Protein AF-A0A5P2FWS6-F1 (afdb_monomer)

Radius of gyration: 24.53 Å; Cα contacts (8 Å, |Δi|>4): 556; chains: 1; bounding box: 81×60×68 Å

Solvent-accessible surface area (backbone atoms only — not comparable to full-atom values): 19774 Å² total; per-residue (Å²): 137,87,86,91,74,87,89,89,82,84,75,82,81,76,77,76,69,80,77,80,53,61,88,72,54,84,49,73,67,50,47,51,49,48,55,32,63,72,41,66,85,48,84,91,54,67,44,88,42,53,42,68,50,84,84,57,69,54,62,79,77,45,96,66,55,68,71,57,49,53,51,47,63,75,68,57,80,70,43,45,55,53,73,45,44,43,79,70,81,84,52,60,17,41,36,39,21,25,29,38,55,45,96,88,47,98,59,48,40,29,39,34,40,37,36,41,66,44,96,88,72,49,61,52,75,42,72,75,54,47,87,96,37,26,74,26,52,52,42,40,39,84,41,66,45,72,98,79,54,41,45,24,37,40,36,39,36,45,41,80,60,87,88,52,68,95,76,61,93,55,75,48,48,76,47,46,31,33,52,53,96,94,31,52,27,51,71,58,94,74,50,49,88,74,57,53,32,32,38,36,44,31,44,37,47,64,85,56,34,35,42,36,42,34,41,36,66,39,44,99,83,39,39,30,39,37,38,41,36,43,32,58,68,90,48,72,51,77,52,74,54,71,48,52,49,66,61,42,50,53,52,52,53,46,48,23,42,53,34,58,86,72,53,68,53,62,43,73,38,90,65,83,55,86,62,53,50,34,38,39,42,35,42,33,30,68,89,70,50,73,44,57,33,39,34,46,47,75,52,94,40,51,33,56,38,41,51,51,52,51,52,50,51,54,50,48,56,52,50,54,53,50,52,54,50,51,52,52,52,54,51,48,53,71,69,64,62,70,70,86,71,80,130

Organism: NCBI:txid2545455

Structure (mmCIF, N/CA/C/O backbone):
data_AF-A0A5P2FWS6-F1
#
_entry.id   AF-A0A5P2FWS6-F1
#
loop_
_atom_site.group_PDB
_atom_site.id
_atom_site.type_symbol
_atom_site.label_atom_id
_atom_site.label_alt_id
_atom_site.label_comp_id
_atom_site.label_asym_id
_atom_site.label_entity_id
_atom_site.label_seq_id
_atom_site.pdbx_PDB_ins_code
_atom_site.Cartn_x
_atom_site.Cartn_y
_atom_site.Cartn_z
_atom_site.occupancy
_atom_site.B_iso_or_equiv
_atom_site.auth_seq_id
_atom_site.auth_comp_id
_atom_site.auth_asym_id
_atom_site.auth_atom_id
_atom_site.pdbx_PDB_model_num
ATOM 1 N N . MET A 1 1 ? -42.654 -37.968 -37.136 1.00 41.44 1 MET A N 1
ATOM 2 C CA . MET A 1 1 ? -41.477 -37.614 -37.959 1.00 41.44 1 MET A CA 1
ATOM 3 C C . MET A 1 1 ? -41.332 -36.097 -37.942 1.00 41.44 1 MET A C 1
ATOM 5 O O . MET A 1 1 ? -42.292 -35.431 -38.285 1.00 41.44 1 MET A O 1
ATOM 9 N N . ARG A 1 2 ? -40.140 -35.600 -37.587 1.00 38.53 2 ARG A N 1
ATOM 10 C CA . ARG A 1 2 ? -39.620 -34.241 -37.843 1.00 38.53 2 ARG A CA 1
ATOM 11 C C . ARG A 1 2 ? -40.131 -33.052 -36.996 1.00 38.53 2 ARG A C 1
ATOM 13 O O . ARG A 1 2 ? -41.170 -32.477 -37.268 1.00 38.53 2 ARG A O 1
ATOM 20 N N . LYS A 1 3 ? -39.191 -32.602 -36.150 1.00 43.03 3 LYS A N 1
ATOM 21 C CA . LYS A 1 3 ? -38.716 -31.213 -35.984 1.00 43.03 3 LYS A CA 1
ATOM 22 C C . LYS A 1 3 ? -39.604 -30.238 -35.196 1.00 43.03 3 LYS A C 1
ATOM 24 O O . LYS A 1 3 ? -40.402 -29.522 -35.778 1.00 43.03 3 LYS A O 1
ATOM 29 N N . LEU A 1 4 ? -39.284 -30.083 -33.910 1.00 39.97 4 LEU A N 1
ATOM 30 C CA . LEU A 1 4 ? -39.126 -28.755 -33.305 1.00 39.97 4 LEU A CA 1
ATOM 31 C C . LEU A 1 4 ? -38.074 -28.842 -32.186 1.00 39.97 4 LEU A C 1
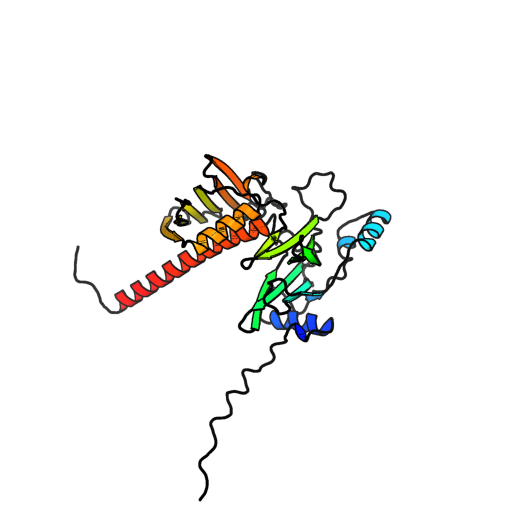ATOM 33 O O . LEU A 1 4 ? -38.362 -28.980 -31.004 1.00 39.97 4 LEU A O 1
ATOM 37 N N . LEU A 1 5 ? -36.823 -28.889 -32.626 1.00 50.28 5 LEU A N 1
ATOM 38 C CA . LEU A 1 5 ? -35.603 -28.749 -31.837 1.00 50.28 5 LEU A CA 1
ATOM 39 C C . LEU A 1 5 ? -34.897 -27.530 -32.447 1.00 50.28 5 LEU A C 1
ATOM 41 O O . LEU A 1 5 ? -35.050 -27.330 -33.655 1.00 50.28 5 LEU A O 1
ATOM 45 N N . VAL A 1 6 ? -34.122 -26.781 -31.651 1.00 48.69 6 VAL A N 1
ATOM 46 C CA . VAL A 1 6 ? -33.519 -25.460 -31.966 1.00 48.69 6 VAL A CA 1
ATOM 47 C C . VAL A 1 6 ? -34.546 -24.343 -31.695 1.00 48.69 6 VAL A C 1
ATOM 49 O O . VAL A 1 6 ? -35.579 -24.295 -32.343 1.00 48.69 6 VAL A O 1
ATOM 52 N N . ILE A 1 7 ? -34.427 -23.484 -30.674 1.00 46.66 7 ILE A N 1
ATOM 53 C CA . ILE A 1 7 ? -33.380 -22.477 -30.430 1.00 46.66 7 ILE A CA 1
ATOM 54 C C . ILE A 1 7 ? -33.249 -22.244 -28.903 1.00 46.66 7 ILE A C 1
ATOM 56 O O . ILE A 1 7 ? -34.026 -21.495 -28.324 1.00 46.66 7 ILE A O 1
ATOM 60 N N . ILE A 1 8 ? -32.266 -22.861 -28.240 1.00 44.59 8 ILE A N 1
ATOM 61 C CA . ILE A 1 8 ? -31.704 -22.392 -26.952 1.00 44.59 8 ILE A CA 1
ATOM 62 C C . ILE A 1 8 ? -30.200 -22.673 -27.014 1.00 44.59 8 ILE A C 1
ATOM 64 O O . ILE A 1 8 ? -29.687 -23.545 -26.328 1.00 44.59 8 ILE A O 1
ATOM 68 N N . PHE A 1 9 ? -29.491 -22.041 -27.949 1.00 47.81 9 PHE A N 1
ATOM 69 C CA . PHE A 1 9 ? -28.031 -22.169 -28.043 1.00 47.81 9 PHE A CA 1
ATOM 70 C C . PHE A 1 9 ? -27.435 -20.961 -28.773 1.00 47.81 9 PHE A C 1
ATOM 72 O O . PHE A 1 9 ? -26.833 -21.081 -29.836 1.00 47.81 9 PHE A O 1
ATOM 79 N N . SER A 1 10 ? -27.675 -19.752 -28.255 1.00 42.72 10 SER A N 1
ATOM 80 C CA . SER A 1 10 ? -27.076 -18.529 -28.829 1.00 42.72 10 SER A CA 1
ATOM 81 C C . SER A 1 10 ? -26.772 -17.416 -27.818 1.00 42.72 10 SER A C 1
ATOM 83 O O . SER A 1 10 ? -26.541 -16.291 -28.233 1.00 42.72 10 SER A O 1
ATOM 85 N N . PHE A 1 11 ? -26.734 -17.709 -26.510 1.00 43.31 11 PHE A N 1
ATOM 86 C CA . PHE A 1 11 ? -26.328 -16.726 -25.485 1.00 43.31 11 PHE A CA 1
ATOM 87 C C . PHE A 1 11 ? -25.291 -17.238 -24.470 1.00 43.31 11 PHE A C 1
ATOM 89 O O . PHE A 1 11 ? -24.940 -16.521 -23.541 1.00 43.31 11 PHE A O 1
ATOM 96 N N . ALA A 1 12 ? -24.750 -18.449 -24.649 1.00 41.78 12 ALA A N 1
ATOM 97 C CA . ALA A 1 12 ? -23.641 -18.947 -23.821 1.00 41.78 12 ALA A CA 1
ATOM 98 C C . ALA A 1 12 ? -22.250 -18.654 -24.423 1.00 41.78 12 ALA A C 1
ATOM 100 O O . ALA A 1 12 ? -21.235 -18.851 -23.764 1.00 41.78 12 ALA A O 1
ATOM 101 N N . SER A 1 13 ? -22.184 -18.174 -25.668 1.00 42.03 13 SER A N 1
ATOM 102 C CA . SER A 1 13 ? -20.935 -17.953 -26.414 1.00 42.03 13 SER A CA 1
ATOM 103 C C . SER A 1 13 ? -20.443 -16.499 -26.416 1.00 42.03 13 SER A C 1
ATOM 105 O O . SER A 1 13 ? -19.423 -16.208 -27.029 1.00 42.03 13 SER A O 1
ATOM 107 N N . SER A 1 14 ? -21.107 -15.592 -25.695 1.00 41.66 14 SER A N 1
ATOM 108 C CA . SER A 1 14 ? -20.758 -14.163 -25.631 1.00 41.66 14 SER A CA 1
ATOM 109 C C . SER A 1 14 ? -20.285 -13.686 -24.249 1.00 41.66 14 SER A C 1
ATOM 111 O O . SER A 1 14 ? -20.276 -12.490 -23.994 1.00 41.66 14 SER A O 1
ATOM 113 N N . ILE A 1 15 ? -19.844 -14.591 -23.362 1.00 45.59 15 ILE A N 1
ATOM 114 C CA . ILE A 1 15 ? -19.123 -14.229 -22.114 1.00 45.59 15 ILE A CA 1
ATOM 115 C C . ILE A 1 15 ? -17.744 -14.922 -22.040 1.00 45.59 15 ILE A C 1
ATOM 117 O O . ILE A 1 15 ? -17.029 -14.837 -21.051 1.00 45.59 15 ILE A O 1
ATOM 121 N N . VAL A 1 16 ? -17.291 -15.545 -23.135 1.00 41.25 16 VAL A N 1
ATOM 122 C CA . VAL A 1 16 ? -15.865 -15.886 -23.334 1.00 41.25 16 VAL A CA 1
ATOM 123 C C . VAL A 1 16 ? -15.172 -14.750 -24.102 1.00 41.25 16 VAL A C 1
ATOM 125 O O . VAL A 1 16 ? -14.290 -14.971 -24.927 1.00 41.25 16 VAL A O 1
ATOM 128 N N . PHE A 1 17 ? -15.603 -13.505 -23.880 1.00 44.03 17 PHE A N 1
ATOM 129 C CA . PHE A 1 17 ? -14.912 -12.344 -24.425 1.00 44.03 17 PHE A CA 1
ATOM 130 C C . PHE A 1 17 ? -13.612 -12.140 -23.649 1.00 44.03 17 PHE A C 1
ATOM 132 O O . PHE A 1 17 ? -13.599 -11.625 -22.539 1.00 44.03 17 PHE A O 1
ATOM 139 N N . ALA A 1 18 ? -12.521 -12.582 -24.275 1.00 45.47 18 ALA A N 1
ATOM 140 C CA . ALA A 1 18 ? -11.256 -11.856 -24.322 1.00 45.47 18 ALA A CA 1
ATOM 141 C C . ALA A 1 18 ? -10.646 -11.417 -22.980 1.00 45.47 18 ALA A C 1
ATOM 143 O O . ALA A 1 18 ? -10.040 -10.352 -22.896 1.00 45.47 18 ALA A O 1
ATOM 144 N N . GLN A 1 19 ? -10.731 -12.245 -21.942 1.00 49.66 19 GLN A N 1
ATOM 145 C CA . GLN A 1 19 ? -9.886 -12.035 -20.777 1.00 49.66 19 GLN A CA 1
ATOM 146 C C . GLN A 1 19 ? -8.461 -12.447 -21.149 1.00 49.66 19 GLN A C 1
ATOM 148 O O . GLN A 1 19 ? -8.144 -13.636 -21.256 1.00 49.66 19 GLN A O 1
ATOM 153 N N . LYS A 1 20 ? -7.633 -11.444 -21.453 1.00 59.47 20 LYS A N 1
ATOM 154 C CA . LYS A 1 20 ? -6.192 -11.598 -21.637 1.00 59.47 20 LYS A CA 1
ATOM 155 C C . LYS A 1 20 ? -5.614 -12.053 -20.304 1.00 59.47 20 LYS A C 1
ATOM 157 O O . LYS A 1 20 ? -5.471 -11.275 -19.373 1.00 59.47 20 LYS A O 1
ATOM 162 N N . GLN A 1 21 ? -5.403 -13.352 -20.215 1.00 81.56 21 GLN A N 1
ATOM 163 C CA . GLN A 1 21 ? -4.687 -13.991 -19.130 1.00 81.56 21 GLN A CA 1
ATOM 164 C C . GLN A 1 21 ? -3.245 -13.487 -19.145 1.00 81.56 21 GLN A C 1
ATOM 166 O O . GLN A 1 21 ? -2.624 -13.492 -20.208 1.00 81.56 21 GLN A O 1
ATOM 171 N N . VAL A 1 22 ? -2.745 -13.035 -17.994 1.00 90.81 22 VAL A N 1
ATOM 172 C CA . VAL A 1 22 ? -1.347 -12.611 -17.804 1.00 90.81 22 VAL A CA 1
ATOM 173 C C . VAL A 1 22 ? -0.374 -13.683 -18.307 1.00 90.81 22 VAL A C 1
ATOM 175 O O . VAL A 1 22 ? 0.651 -13.362 -18.892 1.00 90.81 22 VAL A O 1
ATOM 178 N N . GLU A 1 23 ? -0.757 -14.955 -18.209 1.00 88.56 23 GLU A N 1
ATOM 179 C CA . GLU A 1 23 ? -0.008 -16.116 -18.695 1.00 88.56 23 GLU A CA 1
ATOM 180 C C . GLU A 1 23 ? 0.195 -16.155 -20.221 1.00 88.56 23 GLU A C 1
ATOM 182 O O . GLU A 1 23 ? 0.958 -16.981 -20.712 1.00 88.56 23 GLU A O 1
ATOM 187 N N . LYS A 1 24 ? -0.515 -15.315 -20.984 1.00 91.94 24 LYS A N 1
ATOM 188 C CA . LYS A 1 24 ? -0.409 -15.218 -22.451 1.00 91.94 24 LYS A CA 1
ATOM 189 C C . LYS A 1 24 ? 0.371 -13.990 -22.916 1.00 91.94 24 LYS A C 1
ATOM 191 O O . LYS A 1 24 ? 0.440 -13.760 -24.119 1.00 91.94 24 LYS A O 1
ATOM 196 N N . LEU A 1 25 ? 0.848 -13.159 -21.993 1.00 95.19 25 LEU A N 1
ATOM 197 C CA . LEU A 1 25 ? 1.606 -11.960 -22.324 1.00 95.19 25 LEU A CA 1
ATOM 198 C C . LEU A 1 25 ? 3.061 -12.368 -22.566 1.00 95.19 25 LEU A C 1
ATOM 200 O O . LEU A 1 25 ? 3.733 -12.823 -21.643 1.00 95.19 25 LEU A O 1
ATOM 204 N N . GLU A 1 26 ? 3.531 -12.233 -23.804 1.00 95.50 26 GLU A N 1
ATOM 205 C CA . GLU A 1 26 ? 4.884 -12.662 -24.186 1.00 95.50 26 GLU A CA 1
ATOM 206 C C . GLU A 1 26 ? 5.781 -11.485 -24.580 1.00 95.50 26 GLU A C 1
ATOM 208 O O . GLU A 1 26 ? 7.003 -11.573 -24.441 1.00 95.50 26 GLU A O 1
ATOM 213 N N . THR A 1 27 ? 5.199 -10.377 -25.052 1.00 97.31 27 THR A N 1
ATOM 214 C CA . THR A 1 27 ? 5.955 -9.222 -25.555 1.00 97.31 27 THR A CA 1
ATOM 215 C C . THR A 1 27 ? 5.619 -7.914 -24.840 1.00 97.31 27 THR A C 1
ATOM 217 O O . THR A 1 27 ? 4.571 -7.765 -24.206 1.00 97.31 27 THR A O 1
ATOM 220 N N . ASP A 1 28 ? 6.508 -6.927 -24.991 1.00 98.06 28 ASP A N 1
ATOM 221 C CA . ASP A 1 28 ? 6.291 -5.553 -24.526 1.00 98.06 28 ASP A CA 1
ATOM 222 C C . ASP A 1 28 ? 4.972 -4.978 -25.092 1.00 98.06 28 ASP A C 1
ATOM 224 O O . ASP A 1 28 ? 4.212 -4.325 -24.374 1.00 98.06 28 ASP A O 1
ATOM 228 N N . GLU A 1 29 ? 4.649 -5.254 -26.359 1.00 97.62 29 GLU A N 1
ATOM 229 C CA . GLU A 1 29 ? 3.410 -4.808 -27.005 1.00 97.62 29 GLU A CA 1
ATOM 230 C C . GLU A 1 29 ? 2.159 -5.450 -26.395 1.00 97.62 29 GLU A C 1
ATOM 232 O O . GLU A 1 29 ? 1.146 -4.763 -26.227 1.00 97.62 29 GLU A O 1
ATOM 237 N N . ASP A 1 30 ? 2.214 -6.739 -26.044 1.00 96.94 30 ASP A N 1
ATOM 238 C CA . ASP A 1 30 ? 1.097 -7.438 -25.402 1.00 96.94 30 ASP A CA 1
ATOM 239 C C . ASP A 1 30 ? 0.773 -6.820 -24.043 1.00 96.94 30 ASP A C 1
ATOM 241 O O . ASP A 1 30 ? -0.396 -6.544 -23.746 1.00 96.94 30 ASP A O 1
ATOM 245 N N . VAL A 1 31 ? 1.809 -6.563 -23.241 1.00 97.75 31 VAL A N 1
ATOM 246 C CA . VAL A 1 31 ? 1.685 -5.987 -21.898 1.00 97.75 31 VAL A CA 1
ATOM 247 C C . VAL A 1 31 ? 1.234 -4.528 -21.964 1.00 97.75 31 VAL A C 1
ATOM 249 O O . VAL A 1 31 ? 0.292 -4.159 -21.263 1.00 97.75 31 VAL A O 1
ATOM 252 N N . LEU A 1 32 ? 1.807 -3.704 -22.851 1.00 97.50 32 LEU A N 1
ATOM 253 C CA . LEU A 1 32 ? 1.328 -2.330 -23.060 1.00 97.50 32 LEU A CA 1
ATOM 254 C C . LEU A 1 32 ? -0.142 -2.319 -23.464 1.00 97.50 32 LEU A C 1
ATOM 256 O O . LEU A 1 32 ? -0.937 -1.559 -22.911 1.00 97.50 32 LEU A O 1
ATOM 260 N N . LYS A 1 33 ? -0.525 -3.180 -24.412 1.00 96.25 33 LYS A N 1
ATOM 261 C CA . LYS A 1 33 ? -1.917 -3.288 -24.838 1.00 96.25 33 LYS A CA 1
ATOM 262 C C . LYS A 1 33 ? -2.810 -3.749 -23.688 1.00 96.25 33 LYS A C 1
ATOM 264 O O . LYS A 1 33 ? -3.923 -3.257 -23.569 1.00 96.25 33 LYS A O 1
ATOM 269 N N . PHE A 1 34 ? -2.358 -4.690 -22.858 1.00 96.12 34 PHE A N 1
ATOM 270 C CA . PHE A 1 34 ? -3.090 -5.131 -21.670 1.00 96.12 34 PHE A CA 1
ATOM 271 C C . PHE A 1 34 ? -3.360 -3.970 -20.704 1.00 96.12 34 PHE A C 1
ATOM 273 O O . PHE A 1 34 ? -4.519 -3.744 -20.369 1.00 96.12 34 PHE A O 1
ATOM 280 N N . VAL A 1 35 ? -2.332 -3.204 -20.320 1.00 96.50 35 VAL A N 1
ATOM 281 C CA . VAL A 1 35 ? -2.470 -2.069 -19.387 1.00 96.50 35 VAL A CA 1
ATOM 282 C C . VAL A 1 35 ? -3.406 -1.000 -19.958 1.00 96.50 35 VAL A C 1
ATOM 284 O O . VAL A 1 35 ? -4.353 -0.590 -19.291 1.00 96.50 35 VAL A O 1
ATOM 287 N N . LYS A 1 36 ? -3.205 -0.604 -21.221 1.00 96.00 36 LYS A N 1
ATOM 288 C CA . LYS A 1 36 ? -4.038 0.411 -21.890 1.00 96.00 36 LYS A CA 1
ATOM 289 C C . LYS A 1 36 ? -5.495 -0.026 -22.029 1.00 96.00 36 LYS A C 1
ATOM 291 O O . LYS A 1 36 ? -6.394 0.777 -21.806 1.00 96.00 36 LYS A O 1
ATOM 296 N N . ASP A 1 37 ? -5.735 -1.292 -22.371 1.00 94.44 37 ASP A N 1
ATOM 297 C CA . ASP A 1 37 ? -7.091 -1.840 -22.466 1.00 94.44 37 ASP A CA 1
ATOM 298 C C . ASP A 1 37 ? -7.762 -1.934 -21.083 1.00 94.44 37 ASP A C 1
ATOM 300 O O . ASP A 1 37 ? -8.974 -1.739 -20.993 1.00 94.44 37 ASP A O 1
ATOM 304 N N . TYR A 1 38 ? -7.000 -2.240 -20.022 1.00 94.69 38 TYR A N 1
ATOM 305 C CA . TYR A 1 38 ? -7.515 -2.354 -18.652 1.00 94.69 38 TYR A CA 1
ATOM 306 C C . TYR A 1 38 ? -8.059 -1.015 -18.142 1.00 94.69 38 TYR A C 1
ATOM 308 O O . TYR A 1 38 ? -9.143 -0.972 -17.565 1.00 94.69 38 TYR A O 1
ATOM 316 N N . PHE A 1 39 ? -7.336 0.073 -18.409 1.00 94.94 39 PHE A N 1
ATOM 317 C CA . PHE A 1 39 ? -7.685 1.422 -17.963 1.00 94.94 39 PHE A CA 1
ATOM 318 C C . PHE A 1 39 ? -8.347 2.293 -19.038 1.00 94.94 39 PHE A C 1
ATOM 320 O O . PHE A 1 39 ? -8.437 3.506 -18.891 1.00 94.94 39 PHE A O 1
ATOM 327 N N . LYS A 1 40 ? -8.844 1.708 -20.130 1.00 94.44 40 LYS A N 1
ATOM 328 C CA . LYS A 1 40 ? -9.448 2.470 -21.240 1.00 94.44 40 LYS A CA 1
ATOM 329 C C . LYS A 1 40 ? -10.643 3.351 -20.831 1.00 94.44 40 LYS A C 1
ATOM 331 O O . LYS A 1 40 ? -10.968 4.289 -21.550 1.00 94.44 40 LYS A O 1
ATOM 336 N N . ASP A 1 41 ? -11.314 2.988 -19.735 1.00 93.25 41 ASP A N 1
ATOM 337 C CA . ASP A 1 41 ? -12.501 3.669 -19.206 1.00 93.25 41 ASP A CA 1
ATOM 338 C C . ASP A 1 41 ? -12.151 4.606 -18.026 1.00 93.25 41 ASP A C 1
ATOM 340 O O . ASP A 1 41 ? -13.038 5.269 -17.484 1.00 93.25 41 ASP A O 1
ATOM 344 N N . ASP A 1 42 ? -10.874 4.666 -17.622 1.00 92.31 42 ASP A N 1
ATOM 345 C CA . ASP A 1 42 ? -10.377 5.634 -16.645 1.00 92.31 42 ASP A CA 1
ATOM 346 C C . ASP A 1 42 ? -10.198 7.001 -17.325 1.00 92.31 42 ASP A C 1
ATOM 348 O O . ASP A 1 42 ? -9.443 7.143 -18.286 1.00 92.31 42 ASP A O 1
ATOM 352 N N . ASN A 1 43 ? -10.924 8.003 -16.82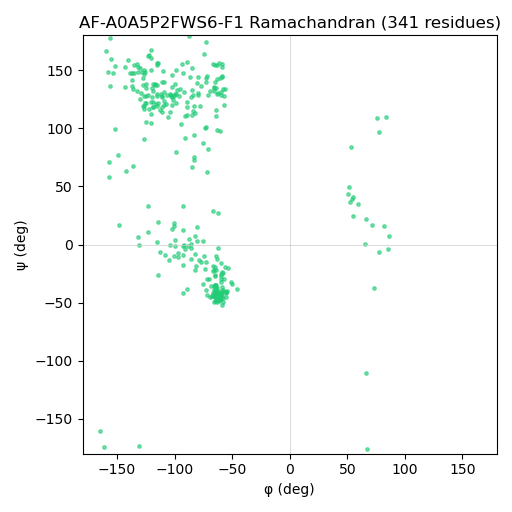7 1.00 88.81 43 ASN A N 1
ATOM 353 C CA . ASN A 1 43 ? -10.895 9.370 -17.348 1.00 88.81 43 ASN A CA 1
ATOM 354 C C . ASN A 1 43 ? -9.957 10.291 -16.555 1.00 88.81 43 ASN A C 1
ATOM 356 O O . ASN A 1 43 ? -9.779 11.442 -16.953 1.00 88.81 43 ASN A O 1
ATOM 360 N N . GLU A 1 44 ? -9.400 9.826 -15.433 1.00 86.56 44 GLU A N 1
ATOM 361 C CA . GLU A 1 44 ? -8.489 10.618 -14.602 1.00 86.56 44 GLU A CA 1
ATOM 362 C C . GLU A 1 44 ? -7.106 10.725 -15.246 1.00 86.56 44 GLU A C 1
ATOM 364 O O . GLU A 1 44 ? -6.468 11.774 -15.170 1.00 86.56 44 GLU A O 1
ATOM 369 N N . HIS A 1 45 ? -6.674 9.672 -15.946 1.00 87.81 45 HIS A N 1
ATOM 370 C CA . HIS A 1 45 ? -5.364 9.614 -16.583 1.00 87.81 45 HIS A CA 1
ATOM 371 C C . HIS A 1 45 ? -5.462 9.266 -18.064 1.00 87.81 45 HIS A C 1
ATOM 373 O O . HIS A 1 45 ? -6.292 8.476 -18.511 1.00 87.81 45 HIS A O 1
ATOM 379 N N . ASN A 1 46 ? -4.543 9.819 -18.851 1.00 91.56 46 ASN A N 1
ATOM 380 C CA . ASN A 1 46 ? -4.480 9.564 -20.280 1.00 91.56 46 ASN A CA 1
ATOM 381 C C . ASN A 1 46 ? -3.688 8.281 -20.584 1.00 91.56 46 ASN A C 1
ATOM 383 O O . ASN A 1 46 ? -2.620 8.322 -21.189 1.00 91.56 46 ASN A O 1
ATOM 387 N N . TRP A 1 47 ? -4.217 7.122 -20.183 1.00 94.00 47 TRP A N 1
ATOM 388 C CA . TRP A 1 47 ? -3.535 5.821 -20.286 1.00 94.00 47 TRP A CA 1
ATOM 389 C C . TRP A 1 47 ? -3.081 5.438 -21.698 1.00 94.00 47 TRP A C 1
ATOM 391 O O . TRP A 1 47 ? -2.176 4.621 -21.861 1.00 94.00 47 TRP A O 1
ATOM 401 N N . LYS A 1 48 ? -3.640 6.051 -22.748 1.00 94.75 48 LYS A N 1
ATOM 402 C CA . LYS A 1 48 ? -3.146 5.867 -24.122 1.00 94.75 48 LYS A CA 1
ATOM 403 C C . LYS A 1 48 ? -1.675 6.295 -24.280 1.00 94.75 48 LYS A C 1
ATOM 405 O O . LYS A 1 48 ? -0.984 5.724 -25.126 1.00 94.75 48 LYS A O 1
ATOM 410 N N . ASP A 1 49 ? -1.208 7.200 -23.421 1.00 95.31 49 ASP A N 1
ATOM 411 C CA . ASP A 1 49 ? 0.153 7.738 -23.353 1.00 95.31 49 ASP A CA 1
ATOM 412 C C . ASP A 1 49 ? 0.981 7.066 -22.241 1.00 95.31 49 ASP A C 1
ATOM 414 O O . ASP A 1 49 ? 2.009 7.578 -21.813 1.00 95.31 49 ASP A O 1
ATOM 418 N N . PHE A 1 50 ? 0.543 5.893 -21.766 1.00 96.88 50 PHE A N 1
ATOM 419 C CA . PHE A 1 50 ? 1.365 5.042 -20.913 1.00 96.88 50 PHE A CA 1
ATOM 420 C C . PHE A 1 50 ? 2.538 4.450 -21.708 1.00 96.88 50 PHE A C 1
ATOM 422 O O . PHE A 1 50 ? 2.344 3.867 -22.792 1.00 96.88 50 PHE A O 1
ATOM 429 N N . HIS A 1 51 ? 3.733 4.545 -21.134 1.00 96.88 51 HIS A N 1
ATOM 430 C CA . HIS A 1 51 ? 4.977 3.983 -21.644 1.00 96.88 51 HIS A CA 1
ATOM 431 C C . HIS A 1 51 ? 5.682 3.188 -20.544 1.00 96.88 51 HIS A C 1
ATOM 433 O O . HIS A 1 51 ? 5.511 3.452 -19.359 1.00 96.88 51 HIS A O 1
ATOM 439 N N . PHE A 1 52 ? 6.471 2.181 -20.922 1.00 97.81 52 PHE A N 1
ATOM 440 C CA . PHE A 1 52 ? 7.334 1.526 -19.944 1.00 97.81 52 PHE A CA 1
ATOM 441 C C . PHE A 1 52 ? 8.496 2.428 -19.570 1.00 97.81 52 PHE A C 1
ATOM 443 O O . PHE A 1 52 ? 9.116 3.033 -20.449 1.00 97.81 52 PHE A O 1
ATOM 450 N N . ALA A 1 53 ? 8.878 2.365 -18.298 1.00 95.81 53 ALA A N 1
ATOM 451 C CA . ALA A 1 53 ? 10.141 2.920 -17.866 1.00 95.81 53 ALA A CA 1
ATOM 452 C C . ALA A 1 53 ? 11.297 2.142 -18.523 1.00 95.81 53 ALA A C 1
ATOM 454 O O . ALA A 1 53 ? 11.174 0.976 -18.905 1.00 95.81 53 ALA A O 1
ATOM 455 N N . ASN A 1 54 ? 12.444 2.783 -18.668 1.00 93.69 54 ASN A N 1
ATOM 456 C CA . ASN A 1 54 ? 13.648 2.265 -19.298 1.00 93.69 54 ASN A CA 1
ATOM 457 C C . ASN A 1 54 ? 14.801 2.073 -18.298 1.00 93.69 54 ASN A C 1
ATOM 459 O O . ASN A 1 54 ? 15.830 1.504 -18.667 1.00 93.69 54 ASN A O 1
ATOM 463 N N . GLY A 1 55 ? 14.636 2.503 -17.043 1.00 93.31 55 GLY A N 1
ATOM 464 C CA . GLY A 1 55 ? 15.632 2.329 -15.986 1.00 93.31 55 GLY A CA 1
ATOM 465 C C . GLY A 1 55 ? 16.739 3.383 -16.015 1.00 93.31 55 GLY A C 1
ATOM 466 O O . GLY A 1 55 ? 17.805 3.188 -15.426 1.00 93.31 55 GLY A O 1
ATOM 467 N N . THR A 1 56 ? 16.544 4.488 -16.731 1.00 94.06 56 THR A N 1
ATOM 468 C CA . THR A 1 56 ? 17.535 5.568 -16.860 1.00 94.06 56 THR A CA 1
ATOM 469 C C . THR A 1 56 ? 16.957 6.954 -16.613 1.00 94.06 56 THR A C 1
ATOM 471 O O . THR A 1 56 ? 17.710 7.927 -16.610 1.00 94.06 56 THR A O 1
ATOM 474 N N . GLU A 1 57 ? 15.661 7.056 -16.328 1.00 93.94 57 GLU A N 1
ATOM 475 C CA . GLU A 1 57 ? 14.938 8.312 -16.116 1.00 93.94 57 GLU A CA 1
ATOM 476 C C . GLU A 1 57 ? 15.505 9.131 -14.957 1.00 93.94 57 GLU A C 1
ATOM 478 O O . GLU A 1 57 ? 15.521 10.360 -14.996 1.00 93.94 57 GLU A O 1
ATOM 483 N N . TRP A 1 58 ? 16.084 8.453 -13.966 1.00 92.94 58 TRP A N 1
ATOM 484 C CA . TRP A 1 58 ? 16.745 9.085 -12.826 1.00 92.94 58 TRP A CA 1
ATOM 485 C C . TRP A 1 58 ? 17.906 10.004 -13.231 1.00 92.94 58 TRP A C 1
ATOM 487 O O . TRP A 1 58 ? 18.235 10.929 -12.487 1.00 92.94 58 TRP A O 1
ATOM 497 N N . LYS A 1 59 ? 18.510 9.802 -14.413 1.00 92.62 59 LYS A N 1
ATOM 498 C CA . LYS A 1 59 ? 19.585 10.661 -14.941 1.00 92.62 59 LYS A CA 1
ATOM 499 C C . LYS A 1 59 ? 19.106 12.080 -15.240 1.00 92.62 59 LYS A C 1
ATOM 501 O O . LYS A 1 59 ? 19.911 13.004 -15.199 1.00 92.62 59 LYS A O 1
ATOM 506 N N . ASN A 1 60 ? 17.817 12.252 -15.529 1.00 88.50 60 ASN A N 1
ATOM 507 C CA . ASN A 1 60 ? 17.226 13.565 -15.788 1.00 88.50 60 ASN A CA 1
ATOM 508 C C . ASN A 1 60 ? 16.867 14.299 -14.490 1.00 88.50 60 ASN A C 1
ATOM 510 O O . ASN A 1 60 ? 16.773 15.522 -14.486 1.00 88.50 60 ASN A O 1
ATOM 514 N N . VAL A 1 61 ? 16.696 13.557 -13.393 1.00 87.75 61 VAL A N 1
ATOM 515 C CA . VAL A 1 61 ? 16.331 14.101 -12.079 1.00 87.75 61 VAL A CA 1
ATOM 516 C C . VAL A 1 61 ? 17.576 14.469 -11.268 1.00 87.75 61 VAL A C 1
ATOM 518 O O . VAL A 1 61 ? 17.604 15.491 -10.584 1.00 87.75 61 VAL A O 1
ATOM 521 N N . TYR A 1 62 ? 18.635 13.660 -11.360 1.00 88.31 62 TYR A N 1
ATOM 522 C CA . TYR A 1 62 ? 19.823 13.796 -10.520 1.00 88.31 62 TYR A CA 1
ATOM 523 C C . TYR A 1 62 ? 21.094 14.057 -11.327 1.00 88.31 62 TYR A C 1
ATOM 525 O O . TYR A 1 62 ? 21.492 13.268 -12.180 1.00 88.31 62 TYR A O 1
ATOM 533 N N . ASN A 1 63 ? 21.815 15.119 -10.961 1.00 90.25 63 ASN A N 1
ATOM 534 C CA . ASN A 1 63 ? 23.139 15.422 -11.504 1.00 90.25 63 ASN A CA 1
ATOM 535 C C . ASN A 1 63 ? 24.237 14.633 -10.764 1.00 90.25 63 ASN A C 1
ATOM 537 O O . ASN A 1 63 ? 24.972 15.177 -9.937 1.00 90.25 63 ASN A O 1
ATOM 541 N N . LEU A 1 64 ? 24.303 13.323 -11.010 1.00 89.94 64 LEU A N 1
ATOM 542 C CA . LEU A 1 64 ? 25.292 12.435 -10.394 1.00 89.94 64 LEU A CA 1
ATOM 543 C C . LEU A 1 64 ? 26.610 12.430 -11.173 1.00 89.94 64 LEU A C 1
ATOM 545 O O . LEU A 1 64 ? 26.646 12.583 -12.393 1.00 89.94 64 LEU A O 1
ATOM 549 N N . SER A 1 65 ? 27.721 12.177 -10.475 1.00 91.62 65 SER A N 1
ATOM 550 C CA . SER A 1 65 ? 28.998 11.944 -11.156 1.00 91.62 65 SER A CA 1
ATOM 551 C C . SER A 1 65 ? 28.924 10.686 -12.029 1.00 91.62 65 SER A C 1
ATOM 553 O O . SER A 1 65 ? 28.161 9.756 -11.745 1.00 91.62 65 SER A O 1
ATOM 555 N N . LYS A 1 66 ? 29.752 10.622 -13.078 1.00 94.31 66 LYS A N 1
ATOM 556 C CA . LYS A 1 66 ? 29.818 9.450 -13.962 1.00 94.31 66 LYS A CA 1
ATOM 557 C C . LYS A 1 66 ? 30.106 8.161 -13.185 1.00 94.31 66 LYS A C 1
ATOM 559 O O . LYS A 1 66 ? 29.412 7.176 -13.381 1.00 94.31 66 LYS A O 1
ATOM 564 N N . THR A 1 67 ? 31.063 8.186 -12.256 1.00 93.44 67 THR A N 1
ATOM 565 C CA . THR A 1 67 ? 31.422 7.016 -11.437 1.00 93.44 67 THR A CA 1
ATOM 566 C C . THR A 1 67 ? 30.238 6.491 -10.624 1.00 93.44 67 THR A C 1
ATOM 568 O O . THR A 1 67 ? 30.011 5.284 -10.578 1.00 93.44 67 THR A O 1
ATOM 571 N N . VAL A 1 68 ? 29.463 7.387 -10.002 1.00 89.94 68 VAL A N 1
ATOM 572 C CA . VAL A 1 68 ? 28.258 7.004 -9.247 1.00 89.94 68 VAL A CA 1
ATOM 573 C C . VAL A 1 68 ? 27.187 6.471 -10.198 1.00 89.94 68 VAL A C 1
ATOM 575 O O . VAL A 1 68 ? 26.603 5.427 -9.932 1.00 89.94 68 VAL A O 1
ATOM 578 N N . SER A 1 69 ? 26.979 7.139 -11.333 1.00 92.19 69 SER A N 1
ATOM 579 C CA . SER A 1 69 ? 26.007 6.729 -12.352 1.00 92.19 69 SER A CA 1
ATOM 580 C C . SER A 1 69 ? 26.297 5.335 -12.915 1.00 92.19 69 SER A C 1
ATOM 582 O O . SER A 1 69 ? 25.387 4.514 -13.012 1.00 92.19 69 SER A O 1
ATOM 584 N N . ASP A 1 70 ? 27.560 5.050 -13.243 1.00 92.25 70 ASP A N 1
ATOM 585 C CA . ASP A 1 70 ? 28.008 3.754 -13.758 1.00 92.25 70 ASP A CA 1
ATOM 586 C C . ASP A 1 70 ? 27.831 2.656 -12.694 1.00 92.25 70 ASP A C 1
ATOM 588 O O . ASP A 1 70 ? 27.350 1.566 -13.004 1.00 92.25 70 ASP A O 1
ATOM 592 N N . SER A 1 71 ? 28.146 2.956 -11.425 1.00 90.62 71 SER A N 1
ATOM 593 C CA . SER A 1 71 ? 27.918 2.037 -10.300 1.00 90.62 71 SER A CA 1
ATOM 594 C C . SER A 1 71 ? 26.435 1.705 -10.126 1.00 90.62 71 SER A C 1
ATOM 596 O O . SER A 1 71 ? 26.067 0.537 -10.000 1.00 90.62 71 SER A O 1
ATOM 598 N N . ILE A 1 72 ? 25.561 2.713 -10.171 1.00 89.75 72 ILE A N 1
ATOM 599 C CA . ILE A 1 72 ? 24.114 2.506 -10.071 1.00 89.75 72 ILE A CA 1
ATOM 600 C C . ILE A 1 72 ? 23.623 1.670 -11.249 1.00 89.75 72 ILE A C 1
ATOM 602 O O . ILE A 1 72 ? 22.953 0.671 -11.031 1.00 89.75 72 ILE A O 1
ATOM 606 N N . GLN A 1 73 ? 23.994 2.017 -12.483 1.00 90.56 73 GLN A N 1
ATOM 607 C CA . GLN A 1 73 ? 23.575 1.277 -13.675 1.00 90.56 73 GLN A CA 1
ATOM 608 C C . GLN A 1 73 ? 24.015 -0.196 -13.634 1.00 90.56 73 GLN A C 1
ATOM 610 O O . GLN A 1 73 ? 23.271 -1.062 -14.084 1.00 90.56 73 GLN A O 1
ATOM 615 N N . ALA A 1 74 ? 25.204 -0.482 -13.094 1.00 89.94 74 ALA A N 1
ATOM 616 C CA . ALA A 1 74 ? 25.729 -1.841 -12.978 1.00 89.94 74 ALA A CA 1
ATOM 617 C C . ALA A 1 74 ? 25.014 -2.687 -11.909 1.00 89.94 74 ALA A C 1
ATOM 619 O O . ALA A 1 74 ? 24.945 -3.905 -12.048 1.00 89.94 74 ALA A O 1
ATOM 620 N N . ASN A 1 75 ? 24.492 -2.056 -10.851 1.00 87.19 75 ASN A N 1
ATOM 621 C CA . ASN A 1 75 ? 23.862 -2.745 -9.717 1.00 87.19 75 ASN A CA 1
ATOM 622 C C . ASN A 1 75 ? 22.328 -2.643 -9.713 1.00 87.19 75 ASN A C 1
ATOM 624 O O . ASN A 1 75 ? 21.649 -3.352 -8.965 1.00 87.19 75 ASN A O 1
ATOM 628 N N . MET A 1 76 ? 21.759 -1.751 -10.523 1.00 85.94 76 MET A N 1
ATOM 629 C CA . MET A 1 76 ? 20.323 -1.590 -10.653 1.00 85.94 76 MET A CA 1
ATOM 630 C C . MET A 1 76 ? 19.793 -2.622 -11.637 1.00 85.94 76 MET A C 1
ATOM 632 O O . MET A 1 76 ? 19.763 -2.420 -12.848 1.00 85.94 76 MET A O 1
ATOM 636 N N . HIS A 1 77 ? 19.339 -3.740 -11.088 1.00 86.31 77 HIS A N 1
ATOM 637 C CA . HIS A 1 77 ? 18.433 -4.616 -11.809 1.00 86.31 77 HIS A CA 1
ATOM 638 C C . HIS A 1 77 ? 17.113 -3.868 -12.006 1.00 86.31 77 HIS A C 1
ATOM 640 O O . HIS A 1 77 ? 16.600 -3.256 -11.066 1.00 86.31 77 HIS A O 1
ATOM 646 N N . PHE A 1 78 ? 16.596 -3.874 -13.227 1.00 90.12 78 PHE A N 1
ATOM 647 C CA . PHE A 1 78 ? 15.327 -3.257 -13.581 1.00 90.12 78 PHE A CA 1
ATOM 648 C C . PHE A 1 78 ? 14.628 -4.133 -14.613 1.00 90.12 78 PHE A C 1
ATOM 650 O O . PHE A 1 78 ? 15.252 -4.584 -15.575 1.00 90.12 78 PHE A O 1
ATOM 657 N N . SER A 1 79 ? 13.331 -4.329 -14.409 1.00 94.50 79 SER A N 1
ATOM 658 C CA . SER A 1 79 ? 12.444 -4.996 -15.350 1.00 94.50 79 SER A CA 1
ATOM 659 C C . SER A 1 79 ? 11.278 -4.061 -15.644 1.00 94.50 79 SER A C 1
ATOM 661 O O . SER A 1 79 ? 10.622 -3.592 -14.718 1.00 94.50 79 SER A O 1
ATOM 663 N N . LYS A 1 80 ? 11.005 -3.800 -16.928 1.00 96.94 80 LYS A N 1
ATOM 664 C CA . LYS A 1 80 ? 9.845 -2.996 -17.354 1.00 96.94 80 LYS A CA 1
ATOM 665 C C . LYS A 1 80 ? 8.534 -3.616 -16.888 1.00 96.94 80 LYS A C 1
ATOM 667 O O . LYS A 1 80 ? 7.607 -2.932 -16.474 1.00 96.94 80 LYS A O 1
ATOM 672 N N . TRP A 1 81 ? 8.483 -4.935 -16.977 1.00 98.25 81 TRP A N 1
ATOM 673 C CA . TRP A 1 81 ? 7.412 -5.761 -16.474 1.00 98.25 81 TRP A CA 1
ATOM 674 C C . TRP A 1 81 ? 7.959 -7.158 -16.193 1.00 98.25 81 TRP A C 1
ATOM 676 O O . TRP A 1 81 ? 9.018 -7.540 -16.698 1.00 98.25 81 TRP A O 1
ATOM 686 N N . PHE A 1 82 ? 7.250 -7.903 -15.361 1.00 98.00 82 PHE A N 1
ATOM 687 C CA . PHE A 1 82 ? 7.489 -9.321 -15.117 1.00 98.00 82 PHE A CA 1
ATOM 688 C C . PHE A 1 82 ? 6.226 -9.947 -14.532 1.00 98.00 82 PHE A C 1
ATOM 690 O O . PHE A 1 82 ? 5.306 -9.246 -14.104 1.00 98.00 82 PHE A O 1
ATOM 697 N N . THR A 1 83 ? 6.191 -11.273 -14.510 1.00 97.56 83 THR A N 1
ATOM 698 C CA . THR A 1 83 ? 5.101 -12.037 -13.908 1.00 97.56 83 THR A CA 1
ATOM 699 C C . THR A 1 83 ? 5.600 -12.834 -12.716 1.00 97.56 83 THR A C 1
ATOM 701 O O . THR A 1 83 ? 6.657 -13.455 -12.806 1.00 97.56 83 THR A O 1
ATOM 704 N N . GLU A 1 84 ? 4.841 -12.846 -11.626 1.00 96.94 84 GLU A N 1
ATOM 705 C CA . GLU A 1 84 ? 5.171 -13.573 -10.395 1.00 96.94 84 GLU A CA 1
ATOM 706 C C . GLU A 1 84 ? 3.879 -13.917 -9.643 1.00 96.94 84 GLU A C 1
ATOM 708 O O . GLU A 1 84 ? 2.924 -13.152 -9.707 1.00 96.94 84 GLU A O 1
ATOM 713 N N . ASP A 1 85 ? 3.831 -15.042 -8.930 1.00 96.44 85 ASP A N 1
ATOM 714 C CA . ASP A 1 85 ? 2.693 -15.395 -8.062 1.00 96.44 85 ASP A CA 1
ATOM 715 C C . ASP A 1 85 ? 2.861 -14.702 -6.700 1.00 96.44 85 ASP A C 1
ATOM 717 O O . ASP A 1 85 ? 3.291 -15.304 -5.708 1.00 96.44 85 ASP A O 1
ATOM 721 N N . VAL A 1 86 ? 2.609 -13.387 -6.651 1.00 97.00 86 VAL A N 1
ATOM 722 C CA . VAL A 1 86 ? 2.902 -12.595 -5.445 1.00 97.00 86 VAL A CA 1
ATOM 723 C C . VAL A 1 86 ? 1.948 -12.933 -4.305 1.00 97.00 86 VAL A C 1
ATOM 725 O O . VAL A 1 86 ? 2.340 -12.849 -3.139 1.00 97.00 86 VAL A O 1
ATOM 728 N N . ASN A 1 87 ? 0.714 -13.341 -4.619 1.00 96.19 87 ASN A N 1
ATOM 729 C CA . ASN A 1 87 ? -0.301 -13.692 -3.627 1.00 96.19 87 ASN A CA 1
ATOM 730 C C . ASN A 1 87 ? -0.317 -15.183 -3.227 1.00 96.19 87 ASN A C 1
ATOM 732 O O . ASN A 1 87 ? -1.048 -15.538 -2.295 1.00 96.19 87 ASN A O 1
ATOM 736 N N . GLN A 1 88 ? 0.518 -16.016 -3.858 1.00 95.75 88 GLN A N 1
ATOM 737 C CA . GLN A 1 88 ? 0.643 -17.460 -3.631 1.00 95.75 88 GLN A CA 1
ATOM 738 C C . GLN A 1 88 ? -0.667 -18.230 -3.879 1.00 95.75 88 GLN A C 1
ATOM 740 O O . GLN A 1 88 ? -0.975 -19.192 -3.163 1.00 95.75 88 GLN A O 1
ATOM 745 N N . ASP A 1 89 ? -1.467 -17.803 -4.861 1.00 94.38 89 ASP A N 1
ATOM 746 C CA . ASP A 1 89 ? -2.712 -18.475 -5.254 1.00 94.38 89 ASP A CA 1
ATOM 747 C C . ASP A 1 89 ? -2.531 -19.500 -6.391 1.00 94.38 89 ASP A C 1
ATOM 749 O O . ASP A 1 89 ? -3.486 -20.202 -6.752 1.00 94.38 89 ASP A O 1
ATOM 753 N N . GLY A 1 90 ? -1.303 -19.642 -6.900 1.00 92.75 90 GLY A N 1
ATOM 754 C CA . GLY A 1 90 ? -0.926 -20.548 -7.978 1.00 92.75 90 GLY A CA 1
ATOM 755 C C . GLY A 1 90 ? -1.127 -19.973 -9.380 1.00 92.75 90 GLY A C 1
ATOM 756 O O . GLY A 1 90 ? -0.987 -20.722 -10.352 1.00 92.75 90 GLY A O 1
ATOM 757 N N . LYS A 1 91 ? -1.477 -18.689 -9.511 1.00 93.50 91 LYS A N 1
ATOM 758 C CA . LYS A 1 91 ? -1.570 -17.980 -10.792 1.00 93.50 91 LYS A CA 1
ATOM 759 C C . LYS A 1 91 ? -0.522 -16.882 -10.869 1.00 93.50 91 LYS A C 1
ATOM 761 O O . LYS A 1 91 ? -0.054 -16.365 -9.865 1.00 93.50 91 LYS A O 1
ATOM 766 N N . LEU A 1 92 ? -0.171 -16.519 -12.097 1.00 95.31 92 LEU A N 1
ATOM 767 C CA . LEU A 1 92 ? 0.746 -15.417 -12.328 1.00 95.31 92 LEU A CA 1
ATOM 768 C C . LEU A 1 92 ? 0.018 -14.079 -12.201 1.00 95.31 92 LEU A C 1
ATOM 770 O O . LEU A 1 92 ? -0.994 -13.835 -12.866 1.00 95.31 92 LEU A O 1
ATOM 774 N N . ASP A 1 93 ? 0.597 -13.201 -11.395 1.00 97.50 93 ASP A N 1
ATOM 775 C CA . ASP A 1 93 ? 0.255 -11.790 -11.323 1.00 97.50 93 ASP A CA 1
ATOM 776 C C . ASP A 1 93 ? 1.186 -11.001 -12.254 1.00 97.50 93 ASP A C 1
ATOM 778 O O . ASP A 1 93 ? 2.289 -11.451 -12.576 1.00 97.50 93 ASP A O 1
ATOM 782 N N . LEU A 1 94 ? 0.747 -9.829 -12.716 1.00 98.19 94 LEU A N 1
ATOM 783 C CA . LEU A 1 94 ? 1.547 -8.962 -13.588 1.00 98.19 94 LEU A CA 1
ATOM 784 C C . LEU A 1 94 ? 2.041 -7.747 -12.808 1.00 98.19 94 LEU A C 1
ATOM 786 O O . LEU A 1 94 ? 1.247 -7.033 -12.200 1.00 98.19 94 LEU A O 1
ATOM 790 N N . ILE A 1 95 ? 3.342 -7.483 -12.876 1.00 98.38 95 ILE A N 1
ATOM 791 C CA . ILE A 1 95 ? 3.970 -6.285 -12.329 1.00 98.38 95 ILE A CA 1
ATOM 792 C C . ILE A 1 95 ? 4.454 -5.446 -13.504 1.00 98.38 95 ILE A C 1
ATOM 794 O O . ILE A 1 95 ? 5.143 -5.964 -14.383 1.00 98.38 95 ILE A O 1
ATOM 798 N N . VAL A 1 96 ? 4.109 -4.159 -13.522 1.00 98.25 96 VAL A N 1
ATOM 799 C CA . VAL A 1 96 ? 4.476 -3.228 -14.593 1.00 98.25 96 VAL A CA 1
ATOM 800 C C . VAL A 1 96 ? 5.026 -1.940 -14.009 1.00 98.25 96 VAL A C 1
ATOM 802 O O . VAL A 1 96 ? 4.420 -1.339 -13.129 1.00 98.25 96 VAL A O 1
ATOM 805 N N . THR A 1 97 ? 6.153 -1.489 -14.541 1.00 97.75 97 THR A N 1
ATOM 806 C CA . THR A 1 97 ? 6.735 -0.183 -14.261 1.00 97.75 97 THR A CA 1
ATOM 807 C C . THR A 1 97 ? 6.644 0.700 -15.498 1.00 97.75 97 THR A C 1
ATOM 809 O O . THR A 1 97 ? 7.087 0.317 -16.585 1.00 97.75 97 THR A O 1
ATOM 812 N N . GLY A 1 98 ? 6.101 1.899 -15.336 1.00 97.00 98 GLY A N 1
ATOM 813 C CA . GLY A 1 98 ? 5.942 2.830 -16.440 1.00 97.00 98 GLY A CA 1
ATOM 814 C C . GLY A 1 98 ? 5.740 4.259 -16.000 1.00 97.00 98 GLY A C 1
ATOM 815 O O . GLY A 1 98 ? 5.815 4.574 -14.816 1.00 97.00 98 GLY A O 1
ATOM 816 N N . ASP A 1 99 ? 5.471 5.104 -16.977 1.00 95.88 99 ASP A N 1
ATOM 817 C CA . ASP A 1 99 ? 5.045 6.471 -16.770 1.00 95.88 99 ASP A CA 1
ATOM 818 C C . ASP A 1 99 ? 3.878 6.820 -17.691 1.00 95.88 99 ASP A C 1
ATOM 820 O O . ASP A 1 99 ? 3.681 6.222 -18.755 1.00 95.88 99 ASP A O 1
ATOM 824 N N . ILE A 1 100 ? 3.083 7.788 -17.253 1.00 94.25 100 ILE A N 1
ATOM 825 C CA . ILE A 1 100 ? 2.057 8.436 -18.056 1.00 94.25 100 ILE A CA 1
ATOM 826 C C . ILE A 1 100 ? 2.596 9.819 -18.400 1.00 94.25 100 ILE A C 1
ATOM 828 O O . ILE A 1 100 ? 2.714 10.695 -17.541 1.00 94.25 100 ILE A O 1
ATOM 832 N N . SER A 1 101 ? 2.937 9.999 -19.671 1.00 88.94 101 SER A N 1
ATOM 833 C CA . SER A 1 101 ? 3.382 11.283 -20.197 1.00 88.94 101 SER A CA 1
ATOM 834 C C . SER A 1 101 ? 2.158 12.121 -20.581 1.00 88.94 101 SER A C 1
ATOM 836 O O . SER A 1 101 ? 1.466 11.799 -21.545 1.00 88.94 101 SER A O 1
ATOM 838 N N . ASP A 1 102 ? 1.876 13.206 -19.854 1.00 84.69 102 ASP A N 1
ATOM 839 C CA . ASP A 1 102 ? 0.903 14.210 -20.304 1.00 84.69 102 ASP A CA 1
ATOM 840 C C . ASP A 1 102 ? 1.639 15.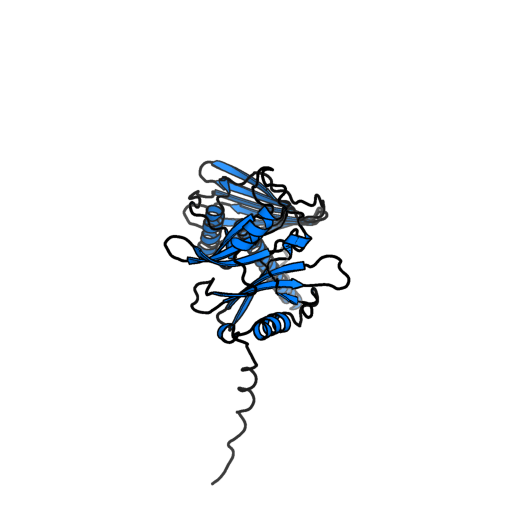268 -21.141 1.00 84.69 102 ASP A C 1
ATOM 842 O O . ASP A 1 102 ? 2.506 15.959 -20.608 1.00 84.69 102 ASP A O 1
ATOM 846 N N . PRO A 1 103 ? 1.310 15.454 -22.434 1.00 82.31 103 PRO A N 1
ATOM 847 C CA . PRO A 1 103 ? 1.950 16.477 -23.263 1.00 82.31 103 PRO A CA 1
ATOM 848 C C . PRO A 1 103 ? 1.767 17.911 -22.736 1.00 82.31 103 PRO A C 1
ATOM 850 O O . PRO A 1 103 ? 2.472 18.814 -23.187 1.00 82.31 103 PRO A O 1
ATOM 853 N N . ASN A 1 104 ? 0.823 18.139 -21.819 1.00 85.06 104 ASN A N 1
ATOM 854 C CA . ASN A 1 104 ? 0.592 19.429 -21.172 1.00 85.06 104 ASN A CA 1
ATOM 855 C C . ASN A 1 104 ? 1.273 19.552 -19.801 1.00 85.06 104 ASN A C 1
ATOM 857 O O . ASN A 1 104 ? 1.318 20.660 -19.260 1.00 85.06 104 ASN A O 1
ATOM 861 N N . ALA A 1 105 ? 1.794 18.458 -19.239 1.00 84.19 105 ALA A N 1
ATOM 862 C CA . ALA A 1 105 ? 2.541 18.478 -17.991 1.00 84.19 105 ALA A CA 1
ATOM 863 C C . ALA A 1 105 ? 4.051 18.457 -18.281 1.00 84.19 105 ALA A C 1
ATOM 865 O O . ALA A 1 105 ? 4.512 17.731 -19.159 1.00 84.19 105 ALA A O 1
ATOM 866 N N . PRO A 1 106 ? 4.856 19.250 -17.557 1.00 81.94 106 PRO A N 1
ATOM 867 C CA . PRO A 1 106 ? 6.305 19.254 -17.742 1.00 81.94 106 PRO A CA 1
ATOM 868 C C . PRO A 1 106 ? 6.993 17.994 -17.190 1.00 81.94 106 PRO A C 1
ATOM 870 O O . PRO A 1 106 ? 8.159 17.761 -17.502 1.00 81.94 106 PRO A O 1
ATOM 873 N N . GLU A 1 107 ? 6.300 17.210 -16.361 1.00 85.81 107 GLU A N 1
ATOM 874 C CA . GLU A 1 107 ? 6.848 16.073 -15.623 1.00 85.81 107 GLU A CA 1
ATOM 875 C C . GLU A 1 107 ? 6.037 14.806 -15.931 1.00 85.81 107 GLU A C 1
ATOM 877 O O . GLU A 1 107 ? 4.808 14.853 -16.019 1.00 85.81 107 GLU A O 1
ATOM 882 N N . SER A 1 108 ? 6.734 13.682 -16.113 1.00 88.94 108 SER A N 1
ATOM 883 C CA . SER A 1 108 ? 6.117 12.357 -16.239 1.00 88.94 108 SER A CA 1
ATOM 884 C C . SER A 1 108 ? 5.592 11.889 -14.885 1.00 88.94 108 SER A C 1
ATOM 886 O O . SER A 1 108 ? 6.288 12.038 -13.881 1.00 88.94 108 SER A O 1
ATOM 888 N N . ASN A 1 109 ? 4.418 11.255 -14.874 1.00 93.00 109 ASN A N 1
ATOM 889 C CA . ASN A 1 109 ? 3.893 10.574 -13.693 1.00 93.00 109 ASN A CA 1
ATOM 890 C C . ASN A 1 109 ? 4.271 9.084 -13.748 1.00 93.00 109 ASN A C 1
ATOM 892 O O . ASN A 1 109 ? 3.711 8.324 -14.541 1.00 93.00 109 ASN A O 1
ATOM 896 N N . PHE A 1 110 ? 5.260 8.689 -12.953 1.00 94.81 110 PHE A N 1
ATOM 897 C CA . PHE A 1 110 ? 5.748 7.325 -12.808 1.00 94.81 110 PHE A CA 1
ATOM 898 C C . PHE A 1 110 ? 4.820 6.487 -11.939 1.00 94.81 110 PHE A C 1
ATOM 900 O O . PHE A 1 110 ? 4.444 6.876 -10.843 1.00 94.81 110 PHE A O 1
ATOM 907 N N . THR A 1 111 ? 4.557 5.262 -12.381 1.00 95.50 111 THR A N 1
ATOM 908 C CA . THR A 1 111 ? 3.715 4.311 -11.662 1.00 95.50 111 THR A CA 1
ATOM 909 C C . THR A 1 111 ? 4.338 2.916 -11.635 1.00 95.50 111 THR A C 1
ATOM 911 O O . THR A 1 111 ? 5.016 2.472 -12.571 1.00 95.50 111 THR A O 1
ATOM 914 N N . LEU A 1 112 ? 4.081 2.197 -10.543 1.00 96.88 112 LEU A N 1
ATOM 915 C CA . LEU A 1 112 ? 4.368 0.775 -10.400 1.00 96.88 112 LEU A CA 1
ATOM 916 C C . LEU A 1 112 ? 3.055 0.054 -10.119 1.00 96.88 112 LEU A C 1
ATOM 918 O O . LEU A 1 112 ? 2.531 0.095 -9.009 1.00 96.88 112 LEU A O 1
ATOM 922 N N . LEU A 1 113 ? 2.539 -0.629 -11.130 1.00 97.81 113 LEU A N 1
ATOM 923 C CA . LEU A 1 113 ? 1.263 -1.322 -11.070 1.00 97.81 113 LEU A CA 1
ATOM 924 C C . LEU A 1 113 ? 1.480 -2.803 -10.788 1.00 97.81 113 LEU A C 1
ATOM 926 O O . LEU A 1 113 ? 2.283 -3.457 -11.454 1.00 97.81 113 LEU A O 1
ATOM 930 N N . VAL A 1 114 ? 0.716 -3.348 -9.845 1.00 98.31 114 VAL A N 1
ATOM 931 C CA . VAL A 1 114 ? 0.657 -4.789 -9.592 1.00 98.31 114 VAL A CA 1
ATOM 932 C C . VAL A 1 114 ? -0.770 -5.284 -9.776 1.00 98.31 114 VAL A C 1
ATOM 934 O O . VAL A 1 114 ? -1.663 -4.951 -9.000 1.00 98.31 114 VAL A O 1
ATOM 937 N N . PHE A 1 115 ? -0.980 -6.085 -10.815 1.00 97.88 115 PHE A N 1
ATOM 938 C CA . PHE A 1 115 ? -2.246 -6.717 -11.162 1.00 97.88 115 PHE A CA 1
ATOM 939 C C . PHE A 1 115 ? -2.318 -8.090 -10.492 1.00 97.88 115 PHE A C 1
ATOM 941 O O . PHE A 1 115 ? -1.880 -9.091 -11.059 1.00 97.88 115 PHE A O 1
ATOM 948 N N . VAL A 1 116 ? -2.885 -8.133 -9.287 1.00 97.38 116 VAL A N 1
ATOM 949 C CA . VAL A 1 116 ? -3.042 -9.356 -8.492 1.00 97.38 116 VAL A CA 1
ATOM 950 C C . VAL A 1 116 ? -4.298 -10.103 -8.923 1.00 97.38 116 VAL A C 1
ATOM 952 O O . VAL A 1 116 ? -5.425 -9.628 -8.740 1.00 97.38 116 VAL A O 1
ATOM 955 N N . SER A 1 117 ? -4.111 -11.289 -9.479 1.00 94.88 117 SER A N 1
ATOM 956 C CA . SER A 1 117 ? -5.161 -12.157 -9.989 1.00 94.88 117 SER A CA 1
ATOM 957 C C . SER A 1 117 ? -6.179 -12.546 -8.907 1.00 94.88 117 SER A C 1
ATOM 959 O O . SER A 1 117 ? -5.875 -12.686 -7.722 1.00 94.88 117 SER A O 1
ATOM 961 N N . GLN A 1 118 ? -7.443 -12.680 -9.315 1.00 91.00 118 GLN A N 1
ATOM 962 C CA . GLN A 1 118 ? -8.569 -13.038 -8.448 1.00 91.00 118 GLN A CA 1
ATOM 963 C C . GLN A 1 118 ? -9.254 -14.332 -8.918 1.00 91.00 118 GLN A C 1
ATOM 965 O O . GLN A 1 118 ? -9.045 -14.842 -10.025 1.00 91.00 118 GLN A O 1
ATOM 970 N N . LYS A 1 119 ? -10.119 -14.909 -8.072 1.00 85.06 119 LYS A N 1
ATOM 971 C CA . LYS A 1 119 ? -10.836 -16.171 -8.374 1.00 85.06 119 LYS A CA 1
ATOM 972 C C . LYS A 1 119 ? -11.811 -16.055 -9.548 1.00 85.06 11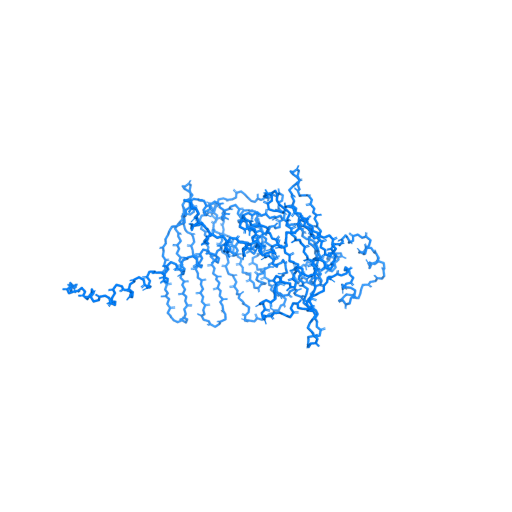9 LYS A C 1
ATOM 974 O O . LYS A 1 119 ? -11.965 -16.998 -10.317 1.00 85.06 119 LYS A O 1
ATOM 979 N N . ASN A 1 120 ? -12.451 -14.901 -9.695 1.00 84.12 120 ASN A N 1
ATOM 980 C CA . ASN A 1 120 ? -13.356 -14.556 -10.796 1.00 84.12 120 ASN A CA 1
ATOM 981 C C . ASN A 1 120 ? -12.601 -14.110 -12.066 1.00 84.12 120 ASN A C 1
ATOM 983 O O . ASN A 1 120 ? -13.214 -13.519 -12.953 1.00 84.12 120 ASN A O 1
ATOM 987 N N . ARG A 1 121 ? -11.288 -14.380 -12.142 1.00 80.75 121 ARG A N 1
ATOM 988 C CA . ARG A 1 121 ? -10.377 -13.987 -13.223 1.00 80.75 121 ARG A CA 1
ATOM 989 C C . ARG A 1 121 ? -10.153 -12.475 -13.362 1.00 80.75 121 ARG A C 1
ATOM 991 O O . ARG A 1 121 ? -9.404 -12.079 -14.246 1.00 80.75 121 ARG A O 1
ATOM 998 N N . SER A 1 122 ? -10.765 -11.626 -12.533 1.00 89.81 122 SER A N 1
ATOM 999 C CA . SER A 1 122 ? -10.415 -10.202 -12.501 1.00 89.81 122 SER A CA 1
ATOM 1000 C C . SER A 1 122 ? -9.053 -9.994 -11.836 1.00 89.81 122 SER A C 1
ATOM 1002 O O . SER A 1 122 ? -8.460 -10.934 -11.304 1.00 89.81 122 SER A O 1
ATOM 1004 N N . TYR A 1 123 ? -8.575 -8.755 -11.857 1.00 94.25 123 TYR A N 1
ATOM 1005 C CA . TYR A 1 123 ? -7.366 -8.349 -11.156 1.00 94.25 123 TYR A CA 1
ATOM 1006 C C . TYR A 1 123 ? -7.734 -7.286 -10.126 1.00 94.25 123 TYR A C 1
ATOM 1008 O O . TYR A 1 123 ? -8.537 -6.401 -10.413 1.00 94.25 123 TYR A O 1
ATOM 1016 N N . ASN A 1 124 ? -7.158 -7.383 -8.934 1.00 95.56 124 ASN A N 1
ATOM 1017 C CA . ASN A 1 124 ? -7.039 -6.232 -8.052 1.00 95.56 124 ASN A CA 1
ATOM 1018 C C . ASN A 1 124 ? -5.766 -5.505 -8.466 1.00 95.56 124 ASN A C 1
ATOM 1020 O O . ASN A 1 124 ? -4.712 -6.134 -8.549 1.00 95.56 124 ASN A O 1
ATOM 1024 N N . VAL A 1 125 ? -5.862 -4.209 -8.744 1.00 96.31 125 VAL A N 1
ATOM 1025 C CA . VAL A 1 125 ? -4.695 -3.420 -9.138 1.00 96.31 125 VAL A CA 1
ATOM 1026 C C . VAL A 1 125 ? -4.235 -2.583 -7.965 1.00 96.31 125 VAL A C 1
ATOM 1028 O O . VAL A 1 125 ? -5.025 -1.869 -7.353 1.00 96.31 125 VAL A O 1
ATOM 1031 N N . TYR A 1 126 ? -2.948 -2.689 -7.669 1.00 96.38 126 TYR A N 1
ATOM 1032 C CA . TYR A 1 126 ? -2.271 -1.899 -6.658 1.00 96.38 126 TYR A CA 1
ATOM 1033 C C . TYR A 1 126 ? -1.315 -0.950 -7.371 1.00 96.38 126 TYR A C 1
ATOM 1035 O O . TYR A 1 126 ? -0.408 -1.417 -8.060 1.00 96.38 126 TYR A O 1
ATOM 1043 N N . ASN A 1 127 ? -1.514 0.361 -7.215 1.00 94.75 127 ASN A N 1
ATOM 1044 C CA . ASN A 1 127 ? -0.466 1.328 -7.524 1.00 94.75 127 ASN A CA 1
ATOM 1045 C C . ASN A 1 127 ? 0.459 1.417 -6.304 1.00 94.75 127 ASN A C 1
ATOM 1047 O O . ASN A 1 127 ? 0.016 1.714 -5.196 1.00 94.75 127 ASN A O 1
ATOM 1051 N N . MET A 1 128 ? 1.725 1.077 -6.507 1.00 94.38 128 MET A N 1
ATOM 1052 C CA . MET A 1 128 ? 2.763 1.025 -5.477 1.00 94.38 128 MET A CA 1
ATOM 1053 C C . MET A 1 128 ? 3.534 2.344 -5.350 1.00 94.38 128 MET A C 1
ATOM 1055 O O . MET A 1 128 ? 4.467 2.442 -4.554 1.00 94.38 128 MET A O 1
ATOM 1059 N N . GLU A 1 129 ? 3.178 3.329 -6.159 1.00 89.50 129 GLU A N 1
ATOM 1060 C CA . GLU A 1 129 ? 3.621 4.710 -6.051 1.00 89.50 129 GLU A CA 1
ATOM 1061 C C . GLU A 1 129 ? 2.960 5.401 -4.846 1.00 89.50 129 GLU A C 1
ATOM 1063 O O . GLU A 1 129 ? 1.799 5.148 -4.511 1.00 89.50 129 GLU A O 1
ATOM 1068 N N . HIS A 1 130 ? 3.699 6.293 -4.191 1.00 81.56 130 HIS A N 1
ATOM 1069 C CA . HIS A 1 130 ? 3.142 7.232 -3.223 1.00 81.56 130 HIS A CA 1
ATOM 1070 C C . HIS A 1 130 ? 2.867 8.556 -3.941 1.00 81.56 130 HIS A C 1
ATOM 1072 O O . HIS A 1 130 ? 3.727 9.043 -4.658 1.00 81.56 130 HIS A O 1
ATOM 1078 N N . SER A 1 131 ? 1.698 9.169 -3.742 1.00 69.31 131 SER A N 1
ATOM 1079 C CA . SER A 1 131 ? 1.244 10.307 -4.565 1.00 69.31 131 SER A CA 1
ATOM 1080 C C . SER A 1 131 ? 2.164 11.536 -4.549 1.00 69.31 131 SER A C 1
ATOM 1082 O O . SER A 1 131 ? 2.172 12.315 -5.494 1.00 69.31 131 SER A O 1
ATOM 1084 N N . GLU A 1 132 ? 2.931 11.747 -3.474 1.00 75.88 132 GLU A N 1
ATOM 1085 C CA . GLU A 1 132 ? 3.930 12.830 -3.403 1.00 75.88 132 GLU A CA 1
ATOM 1086 C C . GLU A 1 132 ? 5.191 12.535 -4.235 1.00 75.88 132 GLU A C 1
ATOM 1088 O O . GLU A 1 132 ? 6.043 13.403 -4.414 1.00 75.88 132 GLU A O 1
ATOM 1093 N N .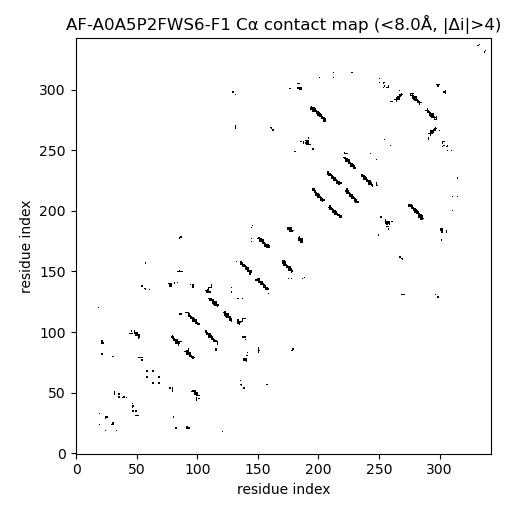 GLU A 1 133 ? 5.309 11.306 -4.726 1.00 83.12 133 GLU A N 1
ATOM 1094 C CA . GLU A 1 133 ? 6.487 10.730 -5.366 1.00 83.12 133 GLU A CA 1
ATOM 1095 C C . GLU A 1 133 ? 6.246 10.390 -6.843 1.00 83.12 133 GLU A C 1
ATOM 1097 O O . GLU A 1 133 ? 7.161 9.911 -7.508 1.00 83.12 133 GLU A O 1
ATOM 1102 N N . ALA A 1 134 ? 5.051 10.698 -7.357 1.00 87.38 134 ALA A N 1
ATOM 1103 C CA . ALA A 1 134 ? 4.606 10.481 -8.733 1.00 87.38 134 ALA A CA 1
ATOM 1104 C C . ALA A 1 134 ? 5.632 10.904 -9.785 1.00 87.38 134 ALA A C 1
ATOM 1106 O O . ALA A 1 134 ? 5.840 10.234 -10.787 1.00 87.38 134 ALA A O 1
ATOM 1107 N N . ASN A 1 135 ? 6.331 12.013 -9.553 1.00 91.00 135 ASN A N 1
ATOM 1108 C CA . ASN A 1 135 ? 7.243 12.584 -10.544 1.00 91.00 135 ASN A CA 1
ATOM 1109 C C . ASN A 1 135 ? 8.660 11.994 -10.464 1.00 91.00 135 ASN A C 1
ATOM 1111 O O . ASN A 1 135 ? 9.568 12.437 -11.172 1.00 91.00 135 ASN A O 1
ATOM 1115 N N . PHE A 1 136 ? 8.869 10.993 -9.604 1.00 92.19 136 PHE A N 1
ATOM 1116 C CA . PHE A 1 136 ? 10.153 10.338 -9.416 1.00 92.19 136 PHE A CA 1
ATOM 1117 C C . PHE A 1 136 ? 10.135 8.906 -9.943 1.00 92.19 136 PHE A C 1
ATOM 1119 O O . PHE A 1 136 ? 9.182 8.164 -9.714 1.00 92.19 136 PHE A O 1
ATOM 1126 N N . PRO A 1 137 ? 11.220 8.461 -10.599 1.00 93.56 137 PRO A N 1
ATOM 1127 C CA . PRO A 1 137 ? 11.281 7.103 -11.103 1.00 93.56 137 PRO A CA 1
ATOM 1128 C C . PRO A 1 137 ? 11.147 6.057 -9.994 1.00 93.56 137 PRO A C 1
ATOM 1130 O O . PRO A 1 137 ? 11.870 6.069 -8.991 1.00 93.56 137 PRO A O 1
ATOM 1133 N N . LEU A 1 138 ? 10.267 5.095 -10.233 1.00 93.88 138 LEU A N 1
ATOM 1134 C CA . LEU A 1 138 ? 10.042 3.940 -9.381 1.00 93.88 138 LEU A CA 1
ATOM 1135 C C . LEU A 1 138 ? 10.348 2.689 -10.195 1.00 93.88 138 LEU A C 1
ATOM 1137 O O . LEU A 1 138 ? 9.924 2.592 -11.336 1.00 93.88 138 LEU A O 1
ATOM 1141 N N . TYR A 1 139 ? 11.085 1.734 -9.636 1.00 95.12 139 TYR A N 1
ATOM 1142 C CA . TYR A 1 139 ? 11.465 0.501 -10.330 1.00 95.12 139 TYR A CA 1
ATOM 1143 C C . TYR A 1 139 ? 11.194 -0.715 -9.455 1.00 95.12 139 TYR A C 1
ATOM 1145 O O . TYR A 1 139 ? 11.366 -0.644 -8.240 1.00 95.12 139 TYR A O 1
ATOM 1153 N N . ALA A 1 140 ? 10.855 -1.856 -10.056 1.00 96.44 140 ALA A N 1
ATOM 1154 C CA . ALA A 1 140 ? 10.662 -3.105 -9.325 1.00 96.44 140 ALA A CA 1
ATOM 1155 C C . ALA A 1 140 ? 11.368 -4.298 -9.975 1.00 96.44 140 ALA A C 1
ATOM 1157 O O . ALA A 1 140 ? 11.597 -4.330 -11.182 1.00 96.44 140 ALA A O 1
ATOM 1158 N N . ASN A 1 141 ? 11.683 -5.305 -9.158 1.00 96.50 141 ASN A N 1
ATOM 1159 C CA . ASN A 1 141 ? 12.026 -6.653 -9.617 1.00 96.50 141 ASN A CA 1
ATOM 1160 C C . ASN A 1 141 ? 11.469 -7.695 -8.651 1.00 96.50 141 ASN A C 1
ATOM 1162 O O . ASN A 1 141 ? 11.363 -7.426 -7.452 1.00 96.50 141 ASN A O 1
ATOM 1166 N N . ALA A 1 142 ? 11.202 -8.896 -9.159 1.00 96.62 142 ALA A N 1
ATOM 1167 C CA . ALA A 1 142 ? 10.896 -10.049 -8.326 1.00 96.62 142 ALA A CA 1
ATOM 1168 C C . ALA A 1 142 ? 12.105 -10.441 -7.463 1.00 96.62 142 ALA A C 1
ATOM 1170 O O . ALA A 1 142 ? 13.254 -10.431 -7.914 1.00 96.62 142 ALA A O 1
ATOM 1171 N N . ILE A 1 143 ? 11.834 -10.804 -6.214 1.00 96.56 143 ILE A N 1
ATOM 1172 C CA . ILE A 1 143 ? 12.796 -11.383 -5.279 1.00 96.56 143 ILE A CA 1
ATOM 1173 C C . ILE A 1 143 ? 12.125 -12.489 -4.466 1.00 96.56 143 ILE A C 1
ATOM 1175 O O . ILE A 1 143 ? 10.910 -12.510 -4.291 1.00 96.56 143 ILE A O 1
ATOM 1179 N N . LEU A 1 144 ? 12.939 -13.378 -3.903 1.00 96.75 144 LEU A N 1
ATOM 1180 C CA . LEU A 1 144 ? 12.493 -14.340 -2.902 1.00 96.75 144 LEU A CA 1
ATOM 1181 C C . LEU A 1 144 ? 12.900 -13.842 -1.516 1.00 96.75 144 LEU A C 1
ATOM 1183 O O . LEU A 1 144 ? 14.072 -13.567 -1.253 1.00 96.75 144 LEU A O 1
ATOM 1187 N N . ILE A 1 145 ? 11.921 -13.722 -0.628 1.00 92.44 145 ILE A N 1
ATOM 1188 C CA . ILE A 1 145 ? 12.072 -13.106 0.682 1.00 92.44 145 ILE A CA 1
ATOM 1189 C C . ILE A 1 145 ? 12.169 -14.173 1.777 1.00 92.44 145 ILE A C 1
ATOM 1191 O O . ILE A 1 145 ? 11.303 -15.038 1.950 1.00 92.44 145 ILE A O 1
ATOM 1195 N N . GLY A 1 146 ? 13.226 -14.056 2.585 1.00 91.00 146 GLY A N 1
ATOM 1196 C CA . GLY A 1 146 ? 13.465 -14.884 3.763 1.00 91.00 146 GLY A CA 1
ATOM 1197 C C . GLY A 1 146 ? 13.758 -16.357 3.456 1.00 91.00 146 GLY A C 1
ATOM 1198 O O . GLY A 1 146 ? 13.844 -16.795 2.316 1.00 91.00 146 GLY A O 1
ATOM 1199 N N . LYS A 1 147 ? 13.893 -17.165 4.516 1.00 87.56 147 LYS A N 1
ATOM 1200 C CA . LYS A 1 147 ? 14.234 -18.600 4.402 1.00 87.56 147 LYS A CA 1
ATOM 1201 C C . LYS A 1 147 ? 13.149 -19.454 3.741 1.00 87.56 147 LYS A C 1
ATOM 1203 O O . LYS A 1 147 ? 13.422 -20.580 3.349 1.00 87.56 147 LYS A O 1
ATOM 1208 N N . LYS A 1 148 ? 11.916 -18.946 3.698 1.00 88.88 148 LYS A N 1
ATOM 1209 C CA . LYS A 1 148 ? 10.768 -19.628 3.092 1.00 88.88 148 LYS A CA 1
ATOM 1210 C C . LYS A 1 148 ? 10.620 -19.320 1.601 1.00 88.88 148 LYS A C 1
ATOM 1212 O O . LYS A 1 148 ? 9.700 -19.855 1.001 1.00 88.88 148 LYS A O 1
ATOM 1217 N N . SER A 1 149 ? 11.491 -18.477 1.037 1.00 92.88 149 SER A N 1
ATOM 1218 C CA . SER A 1 149 ? 11.430 -18.050 -0.362 1.00 92.88 149 SER A CA 1
ATOM 1219 C C . SER A 1 149 ? 10.047 -17.524 -0.750 1.00 92.88 149 SER A C 1
ATOM 1221 O O . SER A 1 149 ? 9.463 -17.960 -1.734 1.00 92.88 149 SER A O 1
ATOM 1223 N N . ILE A 1 150 ? 9.505 -16.616 0.064 1.00 94.69 150 ILE A N 1
ATOM 1224 C CA . ILE A 1 150 ? 8.205 -15.995 -0.210 1.00 94.69 150 ILE A CA 1
ATOM 1225 C C . ILE A 1 150 ? 8.376 -15.051 -1.408 1.00 94.69 150 ILE A C 1
ATOM 1227 O O . ILE A 1 150 ? 9.285 -14.218 -1.348 1.00 94.69 150 ILE A O 1
ATOM 1231 N N . PRO A 1 151 ? 7.546 -15.139 -2.460 1.00 96.88 151 PRO A N 1
ATOM 1232 C CA . PRO A 1 151 ? 7.577 -14.176 -3.554 1.00 96.88 151 PRO A CA 1
ATOM 1233 C C . PRO A 1 151 ? 7.388 -12.746 -3.040 1.00 96.88 151 PRO A C 1
ATOM 1235 O O . PRO A 1 151 ? 6.533 -12.468 -2.196 1.00 96.88 151 PRO A O 1
ATOM 1238 N N . GLY A 1 152 ? 8.217 -11.832 -3.523 1.00 96.94 152 GLY A N 1
ATOM 1239 C CA . GLY A 1 152 ? 8.171 -10.432 -3.140 1.00 96.94 152 GLY A CA 1
ATOM 1240 C C . GLY A 1 152 ? 8.772 -9.529 -4.202 1.00 96.94 152 GLY A C 1
ATOM 1241 O O . GLY A 1 152 ? 9.279 -9.986 -5.224 1.00 96.94 152 GLY A O 1
ATOM 1242 N N . LEU A 1 153 ? 8.718 -8.228 -3.948 1.00 97.44 153 LEU A N 1
ATOM 1243 C CA . LEU A 1 153 ? 9.202 -7.199 -4.856 1.00 97.44 153 LEU A CA 1
ATOM 1244 C C . LEU A 1 153 ? 10.322 -6.415 -4.184 1.00 97.44 153 LEU A C 1
ATOM 1246 O O . LEU A 1 153 ? 10.182 -5.966 -3.048 1.00 97.44 153 LEU A O 1
ATOM 1250 N N . ARG A 1 154 ? 11.427 -6.218 -4.898 1.00 96.12 154 ARG A N 1
ATOM 1251 C CA . ARG A 1 154 ? 12.433 -5.213 -4.565 1.00 96.12 154 ARG A CA 1
ATOM 1252 C C . ARG A 1 154 ? 12.071 -3.932 -5.295 1.00 96.12 154 ARG A C 1
ATOM 1254 O O . ARG A 1 154 ? 12.211 -3.889 -6.515 1.00 96.12 154 ARG A O 1
ATOM 1261 N N . ILE A 1 155 ? 11.649 -2.917 -4.556 1.00 95.06 155 ILE A N 1
ATOM 1262 C CA . ILE A 1 155 ? 11.246 -1.616 -5.085 1.00 95.06 155 ILE A CA 1
ATOM 1263 C C . ILE A 1 155 ? 12.394 -0.629 -4.889 1.00 95.06 155 ILE A C 1
ATOM 1265 O O . ILE A 1 155 ? 12.927 -0.515 -3.789 1.00 95.06 155 ILE A O 1
ATOM 1269 N N . VAL A 1 156 ? 12.798 0.056 -5.956 1.00 93.62 156 VAL A N 1
ATOM 1270 C CA . VAL A 1 156 ? 13.787 1.138 -5.935 1.00 93.62 156 VAL A CA 1
ATOM 1271 C C . VAL A 1 156 ? 13.062 2.434 -6.232 1.00 93.62 156 VAL A C 1
ATOM 1273 O O . VAL A 1 156 ? 12.569 2.614 -7.342 1.00 93.62 156 VAL A O 1
ATOM 1276 N N . ASN A 1 157 ? 13.016 3.325 -5.255 1.00 92.06 157 ASN A N 1
ATOM 1277 C CA . ASN A 1 157 ? 12.289 4.578 -5.348 1.00 92.06 157 ASN A CA 1
ATOM 1278 C C . ASN A 1 157 ? 13.269 5.750 -5.304 1.00 92.06 157 ASN A C 1
ATOM 1280 O O . ASN A 1 157 ? 14.060 5.882 -4.365 1.00 92.06 157 ASN A O 1
ATOM 1284 N N . TRP A 1 158 ? 13.235 6.565 -6.352 1.00 92.12 158 TRP A N 1
ATOM 1285 C CA . TRP A 1 158 ? 14.112 7.714 -6.538 1.00 92.12 158 TRP A CA 1
ATOM 1286 C C . TRP A 1 158 ? 13.529 9.016 -6.010 1.00 92.12 158 TRP A C 1
ATOM 1288 O O . TRP A 1 158 ? 14.060 10.071 -6.319 1.00 92.12 158 TRP A O 1
ATOM 1298 N N . SER A 1 159 ? 12.458 8.970 -5.227 1.00 88.44 159 SER A N 1
ATOM 1299 C CA . SER A 1 159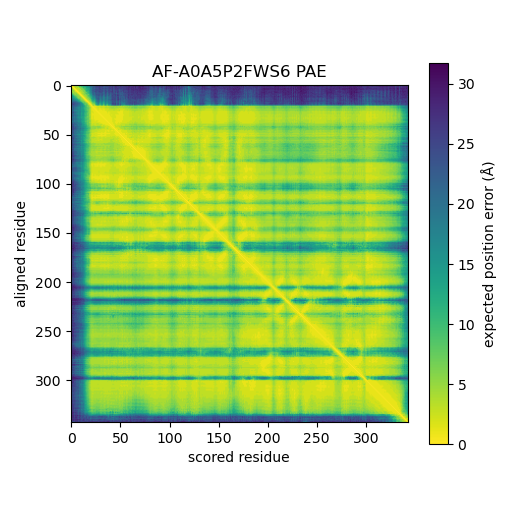 ? 11.953 10.141 -4.534 1.00 88.44 159 SER A CA 1
ATOM 1300 C C . SER A 1 159 ? 12.961 10.630 -3.489 1.00 88.44 159 SER A C 1
ATOM 1302 O O . SER A 1 159 ? 13.516 9.826 -2.721 1.00 88.44 159 SER A O 1
ATOM 1304 N N . PRO A 1 160 ? 13.222 11.947 -3.413 1.00 79.94 160 PRO A N 1
ATOM 1305 C CA . PRO A 1 160 ? 13.946 12.509 -2.294 1.00 79.94 160 PRO A CA 1
ATOM 1306 C C . PRO A 1 160 ? 13.177 12.183 -1.007 1.00 79.94 160 PRO A C 1
ATOM 1308 O O . PRO A 1 160 ? 11.953 12.190 -0.960 1.00 79.94 160 PRO A O 1
ATOM 1311 N N . ASN A 1 161 ? 13.882 11.919 0.086 1.00 72.00 161 ASN A N 1
ATOM 1312 C CA . ASN A 1 161 ? 13.234 11.652 1.366 1.00 72.00 161 ASN A CA 1
ATOM 1313 C C . ASN A 1 161 ? 13.793 12.610 2.415 1.00 72.00 161 ASN A C 1
ATOM 1315 O O . ASN A 1 161 ? 14.916 12.431 2.883 1.00 72.00 161 ASN A O 1
ATOM 1319 N N . ILE A 1 162 ? 13.012 13.626 2.793 1.00 65.31 162 ILE A N 1
ATOM 1320 C CA . ILE A 1 162 ? 13.413 14.614 3.811 1.00 65.31 162 ILE A CA 1
ATOM 1321 C C . ILE A 1 162 ? 13.614 13.996 5.198 1.00 65.31 162 ILE A C 1
ATOM 1323 O O . ILE A 1 162 ? 14.315 14.564 6.031 1.00 65.31 162 ILE A O 1
ATOM 1327 N N . ASN A 1 163 ? 13.007 12.835 5.451 1.00 65.88 163 ASN A N 1
ATOM 1328 C CA . ASN A 1 163 ? 13.125 12.123 6.716 1.00 65.88 163 ASN A CA 1
ATOM 1329 C C . ASN A 1 163 ? 14.368 11.220 6.740 1.00 65.88 163 ASN A C 1
ATOM 1331 O O . ASN A 1 163 ? 14.650 10.591 7.763 1.00 65.88 163 ASN A O 1
ATOM 1335 N N . ARG A 1 164 ? 15.133 11.143 5.638 1.00 65.81 164 ARG A N 1
ATOM 1336 C CA . ARG A 1 164 ? 16.407 10.427 5.623 1.00 65.81 164 ARG A CA 1
ATOM 1337 C C . ARG A 1 164 ? 17.529 11.262 6.230 1.00 65.81 164 ARG A C 1
ATOM 1339 O O . ARG A 1 164 ? 17.599 12.473 6.022 1.00 65.81 164 ARG A O 1
ATOM 1346 N N . PRO A 1 165 ? 18.461 10.608 6.940 1.00 60.59 165 PRO A N 1
ATOM 1347 C CA . PRO A 1 165 ? 19.669 11.278 7.373 1.00 60.59 165 PRO A CA 1
ATOM 1348 C C . PRO A 1 165 ? 20.477 11.720 6.142 1.00 60.59 165 PRO A C 1
ATOM 1350 O O . PRO A 1 165 ? 20.556 11.014 5.135 1.00 60.59 165 PRO A O 1
ATOM 1353 N N . SER A 1 166 ? 21.098 12.896 6.234 1.00 59.44 166 SER A N 1
ATOM 1354 C CA . SER A 1 166 ? 21.848 13.554 5.150 1.00 59.44 166 SER A CA 1
ATOM 1355 C C . SER A 1 166 ? 23.074 12.779 4.645 1.00 59.44 166 SER A C 1
ATOM 1357 O O . SER A 1 166 ? 23.742 13.224 3.717 1.00 59.44 166 SER A O 1
ATOM 1359 N N . ASN A 1 167 ? 23.384 11.631 5.250 1.00 59.25 167 ASN A N 1
ATOM 1360 C CA . ASN A 1 167 ? 24.519 10.769 4.934 1.00 59.25 167 ASN A CA 1
ATOM 1361 C C . ASN A 1 167 ? 24.146 9.528 4.103 1.00 59.25 167 ASN A C 1
ATOM 1363 O O . ASN A 1 167 ? 24.954 8.603 4.020 1.00 59.25 167 ASN A O 1
ATOM 1367 N N . ALA A 1 168 ? 22.942 9.465 3.527 1.00 72.12 168 ALA A N 1
ATOM 1368 C CA . ALA A 1 168 ? 22.586 8.374 2.626 1.00 72.12 168 ALA A CA 1
ATOM 1369 C C . ALA A 1 168 ? 23.547 8.337 1.420 1.00 72.12 168 ALA A C 1
ATOM 1371 O O . ALA A 1 168 ? 23.759 9.345 0.752 1.00 72.12 168 ALA A O 1
ATOM 1372 N N . GLU A 1 169 ? 24.127 7.165 1.148 1.00 74.44 169 GLU A N 1
ATOM 1373 C CA . GLU A 1 169 ? 25.106 6.955 0.066 1.00 74.44 169 GLU A CA 1
ATOM 1374 C C . GLU A 1 169 ? 24.499 7.174 -1.331 1.00 74.44 169 GLU A C 1
ATOM 1376 O O . GLU A 1 169 ? 25.196 7.571 -2.263 1.00 74.44 169 GLU A O 1
ATOM 1381 N N . TYR A 1 170 ? 23.187 6.957 -1.463 1.00 80.25 170 TYR A N 1
ATOM 1382 C CA . TYR A 1 170 ? 22.457 7.040 -2.722 1.00 80.25 170 TYR A CA 1
ATOM 1383 C C . TYR A 1 170 ? 21.224 7.947 -2.605 1.00 80.25 170 TYR A C 1
ATOM 1385 O O . TYR A 1 170 ? 20.586 7.979 -1.547 1.00 80.25 170 TYR A O 1
ATOM 1393 N N . PRO A 1 171 ? 20.836 8.630 -3.701 1.00 84.19 171 PRO A N 1
ATOM 1394 C CA . PRO A 1 171 ? 19.663 9.507 -3.742 1.00 84.19 171 PRO A CA 1
ATOM 1395 C C . PRO A 1 171 ? 18.328 8.747 -3.808 1.00 84.19 171 PRO A C 1
ATOM 1397 O O . PRO A 1 171 ? 17.286 9.375 -3.919 1.00 84.19 171 PRO A O 1
ATOM 1400 N N . TYR A 1 172 ? 18.355 7.414 -3.754 1.00 87.75 172 TYR A N 1
ATOM 1401 C CA . TYR A 1 172 ? 17.181 6.549 -3.819 1.00 87.75 172 TYR A CA 1
ATOM 1402 C C . TYR A 1 172 ? 17.092 5.650 -2.585 1.00 87.75 172 TYR A C 1
ATOM 1404 O O . TYR A 1 172 ? 18.069 5.435 -1.852 1.00 87.75 172 TYR A O 1
ATOM 1412 N N . PHE A 1 173 ? 15.916 5.077 -2.359 1.00 87.50 173 PHE A N 1
ATOM 1413 C CA . PHE A 1 173 ? 15.702 4.041 -1.363 1.00 87.50 173 PHE A CA 1
ATOM 1414 C C . PHE A 1 173 ? 15.308 2.716 -1.991 1.00 87.50 173 PHE A C 1
ATOM 1416 O O . PHE A 1 173 ? 14.857 2.649 -3.130 1.00 87.50 173 PHE A O 1
ATOM 1423 N N . VAL A 1 174 ? 15.569 1.646 -1.246 1.00 90.38 174 VAL A N 1
ATOM 1424 C CA . VAL A 1 174 ? 15.252 0.289 -1.661 1.00 90.38 174 VAL A CA 1
ATOM 1425 C C . VAL A 1 174 ? 14.410 -0.332 -0.574 1.00 90.38 174 VAL A C 1
ATOM 1427 O O . VAL A 1 174 ? 14.872 -0.463 0.559 1.00 90.38 174 VAL A O 1
ATOM 1430 N N . ASP A 1 175 ? 13.217 -0.755 -0.950 1.00 92.88 175 ASP A N 1
ATOM 1431 C CA . ASP A 1 175 ? 12.339 -1.550 -0.117 1.00 92.88 175 ASP A CA 1
ATOM 1432 C C . ASP A 1 175 ? 12.233 -2.964 -0.667 1.00 92.88 175 ASP A C 1
ATOM 1434 O O . ASP A 1 175 ? 12.347 -3.220 -1.865 1.00 92.88 175 ASP A O 1
ATOM 1438 N N . SER A 1 176 ? 12.030 -3.914 0.234 1.00 95.38 176 SER A N 1
ATOM 1439 C CA . SER A 1 176 ? 11.575 -5.254 -0.121 1.00 95.38 176 SER A CA 1
ATOM 1440 C C . SER A 1 176 ? 10.164 -5.391 0.409 1.00 95.38 176 SER A C 1
ATOM 1442 O O . SER A 1 176 ? 9.956 -5.135 1.590 1.00 95.38 176 SER A O 1
ATOM 1444 N N . VAL A 1 177 ? 9.206 -5.771 -0.427 1.00 96.81 177 VAL A N 1
ATOM 1445 C CA . VAL A 1 177 ? 7.803 -5.919 -0.033 1.00 96.81 177 VAL A CA 1
ATOM 1446 C C . VAL A 1 177 ? 7.274 -7.301 -0.384 1.00 96.81 177 VAL A C 1
ATOM 1448 O O . VAL A 1 177 ? 7.693 -7.897 -1.371 1.00 96.81 177 VAL A O 1
ATOM 1451 N N . ALA A 1 178 ? 6.344 -7.813 0.413 1.00 96.88 178 ALA A N 1
ATOM 1452 C CA . ALA A 1 178 ? 5.628 -9.057 0.140 1.00 96.88 178 ALA A CA 1
ATOM 1453 C C . ALA A 1 178 ? 4.121 -8.820 0.211 1.00 96.88 178 ALA A C 1
ATOM 1455 O O . ALA A 1 178 ? 3.664 -7.976 0.985 1.00 96.88 178 ALA A O 1
ATOM 1456 N N . PHE A 1 179 ? 3.349 -9.585 -0.558 1.00 96.75 179 PHE A N 1
ATOM 1457 C CA . PHE A 1 179 ? 1.895 -9.522 -0.499 1.00 96.75 179 PHE A CA 1
ATOM 1458 C C . PHE A 1 179 ? 1.360 -10.407 0.632 1.00 96.75 179 PHE A C 1
ATOM 1460 O O . PHE A 1 179 ? 1.713 -11.579 0.761 1.00 96.75 179 PHE A O 1
ATOM 1467 N N . SER A 1 180 ? 0.506 -9.847 1.483 1.00 94.06 180 SER A N 1
ATOM 1468 C CA . SER A 1 180 ? -0.118 -10.553 2.597 1.00 94.06 180 SER A CA 1
ATOM 1469 C C . SER A 1 180 ? -1.417 -9.871 3.006 1.00 94.06 180 SER A C 1
ATOM 1471 O O . SER A 1 180 ? -1.485 -8.651 3.126 1.00 94.06 180 SER A O 1
ATOM 1473 N N . ASN A 1 181 ? -2.462 -10.663 3.257 1.00 91.00 181 ASN A N 1
ATOM 1474 C CA . ASN A 1 181 ? -3.776 -10.173 3.689 1.00 91.00 181 ASN A CA 1
ATOM 1475 C C . ASN A 1 181 ? -4.376 -9.074 2.787 1.00 91.00 181 ASN A C 1
ATOM 1477 O O . ASN A 1 181 ? -5.059 -8.194 3.298 1.00 91.00 181 ASN A O 1
ATOM 1481 N N . ASN A 1 182 ? -4.167 -9.155 1.468 1.00 93.44 182 ASN A N 1
ATOM 1482 C CA . ASN A 1 182 ? -4.586 -8.162 0.466 1.00 93.44 182 ASN A CA 1
ATOM 1483 C C . ASN A 1 182 ? -3.802 -6.839 0.467 1.00 93.44 182 ASN A C 1
ATOM 1485 O O . ASN A 1 182 ? -4.266 -5.869 -0.132 1.00 93.44 182 ASN A O 1
ATOM 1489 N N . TYR A 1 183 ? -2.627 -6.800 1.096 1.00 95.69 183 TYR A N 1
ATOM 1490 C CA . TYR A 1 183 ? -1.756 -5.628 1.127 1.00 95.69 183 TYR A CA 1
ATOM 1491 C C . TYR A 1 183 ? -0.319 -6.000 0.775 1.00 95.69 183 TYR A C 1
ATOM 1493 O O . TYR A 1 183 ? 0.132 -7.106 1.066 1.00 95.69 183 TYR A O 1
ATOM 1501 N N . PHE A 1 184 ? 0.429 -5.049 0.224 1.00 96.56 184 PHE A N 1
ATOM 1502 C CA . PHE A 1 184 ? 1.885 -5.130 0.192 1.00 96.56 184 PHE A CA 1
ATOM 1503 C C . PHE A 1 184 ? 2.457 -4.597 1.502 1.00 96.56 184 PHE A C 1
ATOM 1505 O O . PHE A 1 184 ? 2.053 -3.538 1.973 1.00 96.56 184 PHE A O 1
ATOM 1512 N N . LEU A 1 185 ? 3.391 -5.336 2.094 1.00 96.00 185 LEU A N 1
ATOM 1513 C CA . LEU A 1 185 ? 4.013 -5.010 3.375 1.00 96.00 185 LEU A CA 1
ATOM 1514 C C . LEU A 1 185 ? 5.529 -4.956 3.205 1.00 96.00 185 LEU A C 1
ATOM 1516 O O . LEU A 1 185 ? 6.100 -5.877 2.619 1.00 96.00 185 LEU A O 1
ATOM 1520 N N . ASN A 1 186 ? 6.190 -3.933 3.753 1.00 95.50 186 ASN A N 1
ATOM 1521 C CA . ASN A 1 186 ? 7.652 -3.892 3.853 1.00 95.50 186 ASN A CA 1
ATOM 1522 C C . ASN A 1 186 ? 8.143 -5.106 4.638 1.00 95.50 186 ASN A C 1
ATOM 1524 O O . ASN A 1 186 ? 7.627 -5.416 5.712 1.00 95.50 186 ASN A O 1
ATOM 1528 N N . TYR A 1 187 ? 9.169 -5.769 4.122 1.00 94.75 187 TYR A N 1
ATOM 1529 C CA . TYR A 1 187 ? 9.726 -6.965 4.712 1.00 94.75 187 TYR A CA 1
ATOM 1530 C C . TYR A 1 187 ? 10.315 -6.666 6.086 1.00 94.75 187 TYR A C 1
ATOM 1532 O O . TYR A 1 187 ? 11.316 -5.963 6.222 1.00 94.75 187 TYR A O 1
ATOM 1540 N N . ASN A 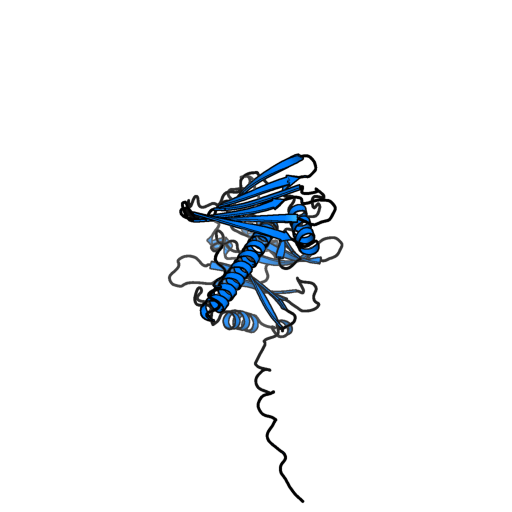1 188 ? 9.713 -7.270 7.104 1.00 93.50 188 ASN A N 1
ATOM 1541 C CA . ASN A 1 188 ? 10.184 -7.202 8.472 1.00 93.50 188 ASN A CA 1
ATOM 1542 C C . ASN A 1 188 ? 10.616 -8.592 8.955 1.00 93.50 188 ASN A C 1
ATOM 1544 O O . ASN A 1 188 ? 9.826 -9.539 9.000 1.00 93.50 188 ASN A O 1
ATOM 1548 N N . THR A 1 189 ? 11.892 -8.709 9.321 1.00 91.94 189 THR A N 1
ATOM 1549 C CA . THR A 1 189 ? 12.493 -9.938 9.866 1.00 91.94 189 THR A CA 1
ATOM 1550 C C . THR A 1 189 ? 12.227 -10.129 11.356 1.00 91.94 189 THR A C 1
ATOM 1552 O O . THR A 1 189 ? 12.350 -11.246 11.855 1.00 91.94 189 THR A O 1
ATOM 1555 N N . HIS A 1 190 ? 11.851 -9.060 12.056 1.00 94.38 190 HIS A N 1
ATOM 1556 C CA . HIS A 1 190 ? 11.664 -9.027 13.500 1.00 94.38 190 HIS A CA 1
ATOM 1557 C C . HIS A 1 190 ? 10.366 -8.275 13.826 1.00 94.38 190 HIS A C 1
ATOM 1559 O O . HIS A 1 190 ? 10.439 -7.167 14.358 1.00 94.38 190 HIS A O 1
ATOM 1565 N N . PRO A 1 191 ? 9.192 -8.830 13.464 1.00 93.75 191 PRO A N 1
ATOM 1566 C CA . PRO A 1 191 ? 7.918 -8.242 13.853 1.00 93.75 191 PRO A CA 1
ATOM 1567 C C . PRO A 1 191 ? 7.791 -8.198 15.377 1.00 93.75 191 PRO A C 1
ATOM 1569 O O . PRO A 1 191 ? 8.204 -9.133 16.073 1.00 93.75 191 PRO A O 1
ATOM 1572 N N . ASP A 1 192 ? 7.180 -7.131 15.882 1.00 93.62 192 ASP A N 1
ATOM 1573 C CA . ASP A 1 192 ? 6.829 -7.003 17.289 1.00 93.62 192 ASP A CA 1
ATOM 1574 C C . ASP A 1 192 ? 5.899 -8.159 17.713 1.00 93.62 192 ASP A C 1
ATOM 1576 O O . ASP A 1 192 ? 5.169 -8.756 16.922 1.00 93.62 192 ASP A O 1
ATOM 1580 N N . ALA A 1 193 ? 5.901 -8.486 19.003 1.00 92.50 193 ALA A N 1
ATOM 1581 C CA . ALA A 1 193 ? 4.982 -9.465 19.594 1.00 92.50 193 ALA A CA 1
ATOM 1582 C C . ALA A 1 193 ? 4.173 -8.834 20.734 1.00 92.50 193 ALA A C 1
ATOM 1584 O O . ALA A 1 193 ? 3.867 -9.472 21.745 1.00 92.50 193 ALA A O 1
ATOM 1585 N N . LEU A 1 194 ? 3.875 -7.540 20.601 1.00 90.94 194 LEU A N 1
ATOM 1586 C CA . LEU A 1 194 ? 3.228 -6.764 21.645 1.00 90.94 194 LEU A CA 1
ATOM 1587 C C . LEU A 1 194 ? 1.717 -7.009 21.629 1.00 90.94 194 LEU A C 1
ATOM 1589 O O . LEU A 1 194 ? 1.071 -7.072 20.581 1.00 90.94 194 LEU A O 1
ATOM 1593 N N . ARG A 1 195 ? 1.135 -7.141 22.824 1.00 91.38 195 ARG A N 1
ATOM 1594 C CA . ARG A 1 195 ? -0.320 -7.132 22.992 1.00 91.38 195 ARG A CA 1
ATOM 1595 C C . ARG A 1 195 ? -0.806 -5.686 22.956 1.00 91.38 195 ARG A C 1
ATOM 1597 O O . ARG A 1 195 ? -0.261 -4.833 23.658 1.00 91.38 195 ARG A O 1
ATOM 1604 N N . ILE A 1 196 ? -1.826 -5.422 22.150 1.00 92.00 196 ILE A N 1
ATOM 1605 C CA . ILE A 1 196 ? -2.440 -4.100 22.004 1.00 92.00 196 ILE A CA 1
ATOM 1606 C C . ILE A 1 196 ? -3.694 -4.057 22.867 1.00 92.00 196 ILE A C 1
ATOM 1608 O O . ILE A 1 196 ? -4.523 -4.946 22.744 1.00 92.00 196 ILE A O 1
ATOM 1612 N N . LYS A 1 197 ? -3.831 -3.028 23.705 1.00 92.69 197 LYS A N 1
ATOM 1613 C CA . LYS A 1 197 ? -4.988 -2.768 24.574 1.00 92.69 197 LYS A CA 1
ATOM 1614 C C . LYS A 1 197 ? -6.020 -1.854 23.909 1.00 92.69 197 LYS A C 1
ATOM 1616 O O . LYS A 1 197 ? -7.225 -2.082 24.049 1.00 92.69 197 LYS A O 1
ATOM 1621 N N . SER A 1 198 ? -5.567 -0.812 23.214 1.00 94.94 198 SER A N 1
ATOM 1622 C CA . SER A 1 198 ? -6.448 0.084 22.465 1.00 94.94 198 SER A CA 1
ATOM 1623 C C . SER A 1 198 ? -5.746 0.723 21.270 1.00 94.94 198 SER A C 1
ATOM 1625 O O . SER A 1 198 ? -4.523 0.884 21.258 1.00 94.94 198 SER A O 1
ATOM 1627 N N . ILE A 1 199 ? -6.538 1.089 20.262 1.00 96.06 199 ILE A N 1
ATOM 1628 C CA . ILE A 1 199 ? -6.091 1.858 19.099 1.00 96.06 199 ILE A CA 1
ATOM 1629 C C . ILE A 1 199 ? -7.002 3.065 18.947 1.00 96.06 199 ILE A C 1
ATOM 1631 O O . ILE A 1 199 ? -8.221 2.957 19.064 1.00 96.06 199 ILE A O 1
ATOM 1635 N N . THR A 1 200 ? -6.415 4.220 18.667 1.00 97.75 200 THR A N 1
ATOM 1636 C CA . THR A 1 200 ? -7.138 5.400 18.196 1.00 97.75 200 THR A CA 1
ATOM 1637 C C . THR A 1 200 ? -6.563 5.815 16.855 1.00 97.75 200 THR A C 1
ATOM 1639 O O . THR A 1 200 ? -5.403 6.210 16.784 1.00 97.75 200 THR A O 1
ATOM 1642 N N . TYR A 1 201 ? -7.389 5.745 15.820 1.00 96.56 201 TYR A N 1
ATOM 1643 C CA . TYR A 1 201 ? -7.107 6.226 14.476 1.00 96.56 201 TYR A CA 1
ATOM 1644 C C . TYR A 1 201 ? -7.959 7.465 14.222 1.00 96.56 201 TYR A C 1
ATOM 1646 O O . TYR A 1 201 ? -9.172 7.443 14.421 1.00 96.56 201 TYR A O 1
ATOM 1654 N N . THR A 1 202 ? -7.334 8.580 13.870 1.00 96.19 202 THR A N 1
ATOM 1655 C CA . THR A 1 202 ? -8.037 9.818 13.534 1.00 96.19 202 THR A CA 1
ATOM 1656 C C . THR A 1 202 ? -7.512 10.353 12.219 1.00 96.19 202 THR A C 1
ATOM 1658 O O . THR A 1 202 ? -6.318 10.598 12.102 1.00 96.19 202 THR A O 1
ATOM 1661 N N . GLN A 1 203 ? -8.410 10.578 11.271 1.00 93.38 203 GLN A N 1
ATOM 1662 C CA . GLN A 1 203 ? -8.116 11.233 10.008 1.00 93.38 203 GLN A CA 1
ATOM 1663 C C . GLN A 1 203 ? -8.723 12.636 10.047 1.00 93.38 203 GLN A C 1
ATOM 1665 O O . GLN A 1 203 ? -9.929 12.798 10.265 1.00 93.38 203 GLN A O 1
ATOM 1670 N N . ALA A 1 204 ? -7.882 13.652 9.888 1.00 90.06 204 ALA A N 1
ATOM 1671 C CA . ALA A 1 204 ? -8.298 15.042 9.774 1.00 90.06 204 ALA A CA 1
ATOM 1672 C C . ALA A 1 204 ? -8.195 15.463 8.306 1.00 90.06 204 ALA A C 1
ATOM 1674 O O . ALA A 1 204 ? -7.091 15.502 7.761 1.00 90.06 204 ALA A O 1
ATOM 1675 N N . GLY A 1 205 ? -9.342 15.742 7.685 1.00 81.50 205 GLY A N 1
ATOM 1676 C CA . GLY A 1 205 ? -9.404 16.261 6.321 1.00 81.50 205 GLY A CA 1
ATOM 1677 C C . GLY A 1 205 ? -9.315 17.785 6.267 1.00 81.50 205 GLY A C 1
ATOM 1678 O O . GLY A 1 205 ? -9.257 18.467 7.295 1.00 81.50 205 GLY A O 1
ATOM 1679 N N . SER A 1 206 ? -9.354 18.338 5.055 1.00 67.00 206 SER A N 1
ATOM 1680 C CA . SER A 1 206 ? -9.421 19.785 4.845 1.00 67.00 206 SER A CA 1
ATOM 1681 C C . SER A 1 206 ? -10.716 20.375 5.431 1.00 67.00 206 SER A C 1
ATOM 1683 O O . SER A 1 206 ? -11.808 19.886 5.147 1.00 67.00 206 SER A O 1
ATOM 1685 N N . ILE A 1 207 ? -10.586 21.451 6.216 1.00 65.25 207 ILE A N 1
ATOM 1686 C CA . ILE A 1 207 ? -11.669 22.295 6.763 1.00 65.25 207 ILE A CA 1
ATOM 1687 C C . ILE A 1 207 ? -12.756 21.513 7.533 1.00 65.25 207 ILE A C 1
ATOM 1689 O O . ILE A 1 207 ? -13.841 21.235 7.034 1.00 65.25 207 ILE A O 1
ATOM 1693 N N . GLY A 1 208 ? -12.497 21.240 8.817 1.00 69.25 208 GLY A N 1
ATOM 1694 C CA . GLY A 1 208 ? -13.534 20.920 9.814 1.00 69.25 208 GLY A CA 1
ATOM 1695 C C . GLY A 1 208 ? -14.122 19.503 9.779 1.00 69.25 208 GLY A C 1
ATOM 1696 O O . GLY A 1 208 ? -14.872 19.159 10.694 1.00 69.25 208 GLY A O 1
ATOM 1697 N N . ASN A 1 209 ? -13.761 18.686 8.787 1.00 82.94 209 ASN A N 1
ATOM 1698 C CA . ASN A 1 209 ? -14.140 17.277 8.716 1.00 82.94 209 ASN A CA 1
ATOM 1699 C C . ASN A 1 209 ? -13.100 16.401 9.424 1.00 82.94 209 ASN A C 1
ATOM 1701 O O . ASN A 1 209 ? -11.918 16.405 9.076 1.00 82.94 209 ASN A O 1
ATOM 1705 N N . LEU A 1 210 ? -13.544 15.634 10.420 1.00 91.44 210 LEU A N 1
ATOM 1706 C CA . LEU A 1 210 ? -12.691 14.719 11.177 1.00 91.44 210 LEU A CA 1
ATOM 1707 C C . LEU A 1 210 ? -13.398 13.380 11.362 1.00 91.44 210 LEU A C 1
ATOM 1709 O O . LEU A 1 210 ? -14.564 13.324 11.744 1.00 91.44 210 LEU A O 1
ATOM 1713 N N . SER A 1 211 ? -12.677 12.291 11.122 1.00 93.25 211 SER A N 1
ATOM 1714 C CA . SER A 1 211 ? -13.138 10.928 11.378 1.00 93.25 211 SER A CA 1
ATOM 1715 C C . SER A 1 211 ? -12.261 10.316 12.458 1.00 93.25 211 SER A C 1
ATOM 1717 O O . SER A 1 211 ? -11.038 10.351 12.360 1.00 93.25 211 SER A O 1
ATOM 1719 N N . LYS A 1 212 ? -12.869 9.775 13.514 1.00 96.50 212 LYS A N 1
ATOM 1720 C CA . LYS A 1 212 ? -12.162 9.144 14.631 1.00 96.50 212 LYS A CA 1
ATOM 1721 C C . LYS A 1 212 ? -12.694 7.745 14.879 1.00 96.50 212 LYS A C 1
ATOM 1723 O O . LYS A 1 212 ? -13.832 7.578 15.306 1.00 96.50 212 LYS A O 1
ATOM 1728 N N . LEU A 1 213 ? -11.842 6.748 14.696 1.00 96.25 213 LEU A N 1
ATOM 1729 C CA . LEU A 1 213 ? -12.074 5.358 15.055 1.00 96.25 213 LEU A CA 1
ATOM 1730 C C . LEU A 1 213 ? -11.303 5.023 16.338 1.00 96.25 213 LEU A C 1
ATOM 1732 O O . LEU A 1 213 ? -10.096 5.230 16.436 1.00 96.25 213 LEU A O 1
ATOM 1736 N N . VAL A 1 214 ? -11.997 4.475 17.330 1.00 96.62 214 VAL A N 1
ATOM 1737 C CA . VAL A 1 214 ? -11.401 3.969 18.569 1.00 96.62 214 VAL A CA 1
ATOM 1738 C C . VAL A 1 214 ? -11.731 2.490 18.710 1.00 96.62 214 VAL A C 1
ATOM 1740 O O . VAL A 1 214 ? -12.905 2.126 18.763 1.00 96.62 214 VAL A O 1
ATOM 1743 N N . LEU A 1 215 ? -10.706 1.650 18.816 1.00 93.69 215 LEU A N 1
ATOM 1744 C CA . LEU A 1 215 ? -10.812 0.228 19.133 1.00 93.69 215 LEU A CA 1
ATOM 1745 C C . LEU A 1 215 ? -10.427 0.027 20.601 1.00 93.69 215 LEU A C 1
ATOM 1747 O O . LEU A 1 215 ? -9.321 0.372 21.014 1.00 93.69 215 LEU A O 1
ATOM 1751 N N . LEU A 1 216 ? -11.356 -0.501 21.395 1.00 91.25 216 LEU A N 1
ATOM 1752 C CA . LEU A 1 216 ? -11.224 -0.704 22.840 1.00 91.25 216 LEU A CA 1
ATOM 1753 C C . LEU A 1 216 ? -11.386 -2.175 23.208 1.00 91.25 216 LEU A C 1
ATOM 1755 O O . LEU A 1 216 ? -12.026 -2.936 22.478 1.00 91.25 216 LEU A O 1
ATOM 1759 N N . ASN A 1 217 ? -10.895 -2.518 24.401 1.00 84.44 217 ASN A N 1
ATOM 1760 C CA . ASN A 1 217 ? -10.961 -3.863 24.974 1.00 84.44 217 ASN A CA 1
ATOM 1761 C C . ASN A 1 217 ? -10.356 -4.900 24.031 1.00 84.44 217 ASN A C 1
ATOM 1763 O O . ASN A 1 217 ? -10.915 -5.969 23.840 1.00 84.44 217 ASN A O 1
ATOM 1767 N N . MET A 1 218 ? -9.233 -4.543 23.406 1.00 74.50 218 MET A N 1
ATOM 1768 C CA . MET A 1 218 ? -8.431 -5.462 22.615 1.00 74.50 218 MET A CA 1
ATOM 1769 C C . MET A 1 218 ? -7.757 -6.439 23.593 1.00 74.50 218 MET A C 1
ATOM 1771 O O . MET A 1 218 ? -6.642 -6.200 24.039 1.00 74.50 218 MET A O 1
ATOM 1775 N N . ASP A 1 219 ? -8.464 -7.482 24.034 1.00 68.19 219 ASP A N 1
ATOM 1776 C CA . ASP A 1 219 ? -7.975 -8.407 25.067 1.00 68.19 219 ASP A CA 1
ATOM 1777 C C . ASP A 1 219 ? -8.114 -9.895 24.695 1.00 68.19 219 ASP A C 1
ATOM 1779 O O . ASP A 1 219 ? -8.388 -10.247 23.549 1.00 68.19 219 ASP A O 1
ATOM 1783 N N . GLU A 1 220 ? -7.815 -10.773 25.660 1.00 57.62 220 GLU A N 1
ATOM 1784 C CA . GLU A 1 220 ? -7.518 -12.211 25.537 1.00 57.62 220 GLU A CA 1
ATOM 1785 C C . GLU A 1 220 ? -8.573 -13.040 24.791 1.00 57.62 220 GLU A C 1
ATOM 1787 O O . GLU A 1 220 ? -8.252 -14.099 24.249 1.00 57.62 220 GLU A O 1
ATOM 1792 N N . ASN A 1 221 ? -9.802 -12.530 24.680 1.00 70.25 221 ASN A N 1
ATOM 1793 C CA . ASN A 1 221 ? -10.880 -13.159 23.915 1.00 70.25 221 ASN A CA 1
ATOM 1794 C C . ASN A 1 221 ? -10.878 -12.786 22.422 1.00 70.25 221 ASN A C 1
ATOM 1796 O O . ASN A 1 221 ? -11.756 -13.222 21.676 1.00 70.25 221 ASN A O 1
ATOM 1800 N N . ARG A 1 222 ? -9.912 -11.965 21.985 1.00 69.56 222 ARG A N 1
ATOM 1801 C CA . ARG A 1 222 ? -9.744 -11.442 20.618 1.00 69.56 222 ARG A CA 1
ATOM 1802 C C . ARG A 1 222 ? -10.977 -10.718 20.076 1.00 69.56 222 ARG A C 1
ATOM 1804 O O . ARG A 1 222 ? -11.174 -10.637 18.871 1.00 69.56 222 ARG A O 1
ATOM 1811 N N . GLN A 1 223 ? -11.824 -10.190 20.947 1.00 77.75 223 GLN A N 1
ATOM 1812 C CA . GLN A 1 223 ? -12.913 -9.303 20.554 1.00 77.75 223 GLN A CA 1
ATOM 1813 C C . GLN A 1 223 ? -12.458 -7.871 20.796 1.00 77.75 223 GLN A C 1
ATOM 1815 O O . GLN A 1 223 ? -11.673 -7.626 21.702 1.00 77.75 223 GLN A O 1
ATOM 1820 N N . ALA A 1 224 ? -12.948 -6.918 20.011 1.00 85.94 224 ALA A N 1
ATOM 1821 C CA . ALA A 1 224 ? -12.802 -5.513 20.360 1.00 85.94 224 ALA A CA 1
ATOM 1822 C C . ALA A 1 224 ? -14.108 -4.776 20.091 1.00 85.94 224 ALA A C 1
ATOM 1824 O O . ALA A 1 224 ? -14.872 -5.116 19.184 1.00 85.94 224 ALA A O 1
ATOM 1825 N N . THR A 1 225 ? -14.386 -3.766 20.904 1.00 92.25 225 THR A N 1
ATOM 1826 C CA . THR A 1 225 ? -15.477 -2.830 20.636 1.00 92.25 225 THR A CA 1
ATOM 1827 C C . THR A 1 225 ? -14.922 -1.661 19.854 1.00 92.25 225 THR A C 1
ATOM 1829 O O . THR A 1 225 ? -13.918 -1.081 20.265 1.00 92.25 225 THR A O 1
ATOM 1832 N N . TRP A 1 226 ? -15.584 -1.291 18.768 1.00 94.38 226 TRP A N 1
ATOM 1833 C CA . TRP A 1 226 ? -15.233 -0.096 18.021 1.00 94.38 226 TRP A CA 1
ATOM 1834 C C . TRP A 1 226 ? -16.207 1.034 18.349 1.00 94.38 226 TRP A C 1
ATOM 1836 O O . TRP A 1 226 ? -17.396 0.806 18.595 1.00 94.38 226 TRP A O 1
ATOM 1846 N N . ARG A 1 227 ? -15.690 2.259 18.361 1.00 96.00 227 ARG A N 1
ATOM 1847 C CA 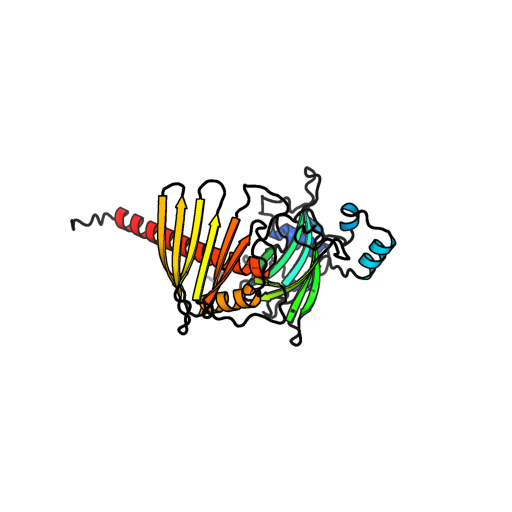. ARG A 1 227 ? -16.455 3.502 18.378 1.00 96.00 227 ARG A CA 1
ATOM 1848 C C . ARG A 1 227 ? -15.947 4.369 17.243 1.00 96.00 227 ARG A C 1
ATOM 1850 O O . ARG A 1 227 ? -14.774 4.726 17.239 1.00 96.00 227 ARG A O 1
ATOM 1857 N N . TRP A 1 228 ? -16.826 4.703 16.315 1.00 96.00 228 TRP A N 1
ATOM 1858 C CA . TRP A 1 228 ? -16.524 5.625 15.233 1.00 96.00 228 TRP A CA 1
ATOM 1859 C C . TRP A 1 228 ? -17.284 6.924 15.462 1.00 96.00 228 TRP A C 1
ATOM 1861 O O . TRP A 1 228 ? -18.483 6.886 15.740 1.00 96.00 228 TRP A O 1
ATOM 1871 N N . THR A 1 229 ? -16.588 8.051 15.371 1.00 94.69 229 THR A N 1
ATOM 1872 C CA . THR A 1 229 ? -17.169 9.385 15.458 1.00 94.69 229 THR A CA 1
ATOM 1873 C C . THR A 1 229 ? -16.762 10.193 14.234 1.00 94.69 229 THR A C 1
ATOM 1875 O O . THR A 1 229 ? -15.572 10.389 13.998 1.00 94.69 229 THR A O 1
ATOM 1878 N N . SER A 1 230 ? -17.745 10.676 13.479 1.00 93.00 230 SER A N 1
ATOM 1879 C CA . SER A 1 230 ? -17.541 11.653 12.409 1.00 93.00 230 SER A CA 1
ATOM 1880 C C . SER A 1 230 ? -17.952 13.031 12.903 1.00 93.00 230 SER A C 1
ATOM 1882 O O . SER A 1 230 ? -18.996 13.168 13.543 1.00 93.00 230 SER A O 1
ATOM 1884 N N . TYR A 1 231 ? -17.125 14.027 12.613 1.00 91.12 231 TYR A N 1
ATOM 1885 C CA . TYR A 1 231 ? -17.351 15.433 12.904 1.00 91.12 231 TYR A CA 1
ATOM 1886 C C . TYR A 1 231 ? -17.459 16.189 11.582 1.00 91.12 231 TYR A C 1
ATOM 1888 O O . TYR A 1 231 ? -16.576 16.056 10.735 1.00 91.12 231 TYR A O 1
ATOM 1896 N N . ASN A 1 232 ? -18.517 16.981 11.434 1.00 88.12 232 ASN A N 1
ATOM 1897 C CA . ASN A 1 232 ? -18.725 17.895 10.315 1.00 88.12 232 ASN A CA 1
ATOM 1898 C C . ASN A 1 232 ? -19.000 19.288 10.897 1.00 88.12 232 ASN A C 1
ATOM 1900 O O . ASN A 1 232 ? -20.123 19.621 11.287 1.00 88.12 232 ASN A O 1
ATOM 1904 N N . GLY A 1 233 ? -17.937 20.074 11.077 1.00 85.50 233 GLY A N 1
ATOM 1905 C CA . GLY A 1 233 ? -18.019 21.362 11.762 1.00 85.50 233 GLY A CA 1
ATOM 1906 C C . GLY A 1 233 ? -18.371 21.207 13.246 1.00 85.50 233 GLY A C 1
ATOM 1907 O O . GLY A 1 233 ? -17.543 20.763 14.039 1.00 85.50 233 GLY A O 1
ATOM 1908 N N . LYS A 1 234 ? -19.584 21.621 13.640 1.00 84.19 234 LYS A N 1
ATOM 1909 C CA . LYS A 1 234 ? -20.071 21.506 15.031 1.00 84.19 234 LYS A CA 1
ATOM 1910 C C . LYS A 1 234 ? -20.845 20.216 15.295 1.00 84.19 234 LYS A C 1
ATOM 1912 O O . LYS A 1 234 ? -21.005 19.845 16.458 1.00 84.19 234 LYS A O 1
ATOM 1917 N N . ASP A 1 235 ? -21.309 19.550 14.244 1.00 86.69 235 ASP A N 1
ATOM 1918 C CA . ASP A 1 235 ? -22.117 18.348 14.370 1.00 86.69 235 ASP A CA 1
ATOM 1919 C C . ASP A 1 235 ? -21.221 17.120 14.492 1.00 86.69 235 ASP A C 1
ATOM 1921 O O . ASP A 1 235 ? -20.152 17.038 13.880 1.00 86.69 235 ASP A O 1
ATOM 1925 N N . SER A 1 236 ? -21.660 16.147 15.292 1.00 91.50 236 SER A N 1
ATOM 1926 C CA . SER A 1 236 ? -20.985 14.857 15.384 1.00 91.50 236 SER A CA 1
ATOM 1927 C C . SER A 1 236 ? -21.980 13.708 15.403 1.00 91.50 236 SER A C 1
ATOM 1929 O O . SER A 1 236 ? -23.036 13.786 16.030 1.00 91.50 236 SER A O 1
ATOM 1931 N N . SER A 1 237 ? -21.622 12.620 14.732 1.00 89.19 237 SER A N 1
ATOM 1932 C CA . SER A 1 237 ? -22.350 11.356 14.783 1.00 89.19 237 SER A CA 1
ATOM 1933 C C . SER A 1 237 ? -21.437 10.292 15.371 1.00 89.19 237 SER A C 1
ATOM 1935 O O . SER A 1 237 ? -20.248 10.257 15.068 1.00 89.19 237 SER A O 1
ATOM 1937 N N . THR A 1 238 ? -21.965 9.450 16.263 1.00 92.75 238 THR A N 1
ATOM 1938 C CA . THR A 1 238 ? -21.191 8.366 16.877 1.00 92.75 238 THR A CA 1
ATOM 1939 C C . THR A 1 238 ? -21.900 7.037 16.703 1.00 92.75 238 THR A C 1
ATOM 1941 O O . THR A 1 238 ? -23.055 6.878 17.096 1.00 92.75 238 THR A O 1
ATOM 1944 N N . LEU A 1 239 ? -21.167 6.059 16.186 1.00 92.75 239 LEU A N 1
ATOM 1945 C CA . LEU A 1 239 ? -21.582 4.669 16.103 1.00 92.75 239 LEU A CA 1
ATOM 1946 C C . LEU A 1 239 ? -20.684 3.797 16.974 1.00 92.75 239 LEU A C 1
ATOM 1948 O O . LEU A 1 239 ? -19.531 4.126 17.263 1.00 92.75 239 LEU A O 1
ATOM 1952 N N . LYS A 1 240 ? -21.235 2.668 17.412 1.00 95.25 240 LYS A N 1
ATOM 1953 C CA . LYS A 1 240 ? -20.521 1.670 18.203 1.00 95.25 240 LYS A CA 1
ATOM 1954 C C . LYS A 1 240 ? -20.886 0.270 17.745 1.00 95.25 240 LYS A C 1
ATOM 1956 O O . LYS A 1 240 ? -22.036 0.009 17.392 1.00 95.25 240 LYS A O 1
ATOM 1961 N N . GLY A 1 241 ? -19.928 -0.637 17.839 1.00 93.12 241 GLY A N 1
ATOM 1962 C CA . GLY A 1 241 ? -20.136 -2.041 17.520 1.00 93.12 241 GLY A CA 1
ATOM 1963 C C . GLY A 1 241 ? -19.011 -2.916 18.045 1.00 93.12 241 GLY A C 1
ATOM 1964 O O . GLY A 1 241 ? -18.285 -2.541 18.969 1.00 93.12 241 GLY A O 1
ATOM 1965 N N . ARG A 1 242 ? -18.897 -4.113 17.474 1.00 92.00 242 ARG A N 1
ATOM 1966 C CA . ARG A 1 242 ? -17.855 -5.089 17.795 1.00 92.00 242 ARG A CA 1
ATOM 1967 C C . ARG A 1 242 ? -17.168 -5.536 16.513 1.00 92.00 242 ARG A C 1
ATOM 1969 O O . ARG A 1 242 ? -17.837 -5.676 15.493 1.00 92.00 242 ARG A O 1
ATOM 1976 N N . VAL A 1 243 ? -15.859 -5.756 16.575 1.00 88.19 243 VAL A N 1
ATOM 1977 C CA . VAL A 1 243 ? -15.119 -6.480 15.535 1.00 88.19 243 VAL A CA 1
ATOM 1978 C C . VAL A 1 243 ? -15.047 -7.960 15.896 1.00 88.19 243 VAL A C 1
ATOM 1980 O O . VAL A 1 243 ? -15.006 -8.325 17.075 1.00 88.19 243 VAL A O 1
ATOM 1983 N N . THR A 1 244 ? -15.049 -8.815 14.876 1.00 86.38 244 THR A N 1
ATOM 1984 C CA . THR A 1 244 ? -14.869 -10.259 15.048 1.00 86.38 244 THR A CA 1
ATOM 1985 C C . THR A 1 244 ? -13.412 -10.598 15.363 1.00 86.38 244 THR A C 1
ATOM 1987 O O . THR A 1 244 ? -12.500 -9.801 15.127 1.00 86.38 244 THR A O 1
ATOM 1990 N N . VAL A 1 245 ? -13.195 -11.817 15.859 1.00 85.56 245 VAL A N 1
ATOM 1991 C CA . VAL A 1 245 ? -11.864 -12.352 16.188 1.00 85.56 245 VAL A CA 1
ATOM 1992 C C . VAL A 1 245 ? -10.914 -12.357 14.993 1.00 85.56 245 VAL A C 1
ATOM 1994 O O . VAL A 1 245 ? -9.732 -12.035 15.142 1.00 85.56 245 VAL A O 1
ATOM 1997 N N . ASP A 1 246 ? -11.417 -12.680 13.805 1.00 86.50 246 ASP A N 1
ATOM 1998 C CA . ASP A 1 246 ? -10.595 -12.754 12.596 1.00 86.50 246 ASP A CA 1
ATOM 1999 C C . ASP A 1 246 ? -10.173 -11.364 12.119 1.00 86.50 246 ASP A C 1
ATOM 2001 O O . ASP A 1 246 ? -9.005 -11.142 11.798 1.00 86.50 246 ASP A O 1
ATOM 2005 N N . VAL A 1 247 ? -11.109 -10.409 12.134 1.00 86.31 247 VAL A N 1
ATOM 2006 C CA . VAL A 1 247 ? -10.862 -9.001 11.789 1.00 86.31 247 VAL A CA 1
ATOM 2007 C C . VAL A 1 247 ? -9.825 -8.413 12.751 1.00 86.31 247 VAL A C 1
ATOM 2009 O O . VAL A 1 247 ? -8.821 -7.853 12.314 1.00 86.31 247 VAL A O 1
ATOM 2012 N N . TYR A 1 248 ? -9.992 -8.652 14.054 1.00 86.38 248 TYR A N 1
ATOM 2013 C CA . TYR A 1 248 ? -9.030 -8.261 15.084 1.00 86.38 248 TYR A CA 1
ATOM 2014 C C . TYR A 1 248 ? -7.633 -8.856 14.859 1.00 86.38 248 TYR A C 1
ATOM 2016 O O . TYR A 1 248 ? -6.632 -8.140 14.903 1.00 86.38 248 TYR A O 1
ATOM 2024 N N . SER A 1 249 ? -7.556 -10.168 14.616 1.00 88.00 249 SER A N 1
ATOM 2025 C CA . SER A 1 249 ? -6.278 -10.879 14.503 1.00 88.00 249 SER A CA 1
ATOM 2026 C C . SER A 1 249 ? -5.460 -10.380 13.310 1.00 88.00 249 SER A C 1
ATOM 2028 O O . SER A 1 249 ? -4.239 -10.281 13.415 1.00 88.00 249 SER A O 1
ATOM 2030 N N . LYS A 1 250 ? -6.125 -10.008 12.206 1.00 90.81 250 LYS A N 1
ATOM 2031 C CA . LYS A 1 250 ? -5.479 -9.397 11.037 1.00 90.81 250 LYS A CA 1
ATOM 2032 C C . LYS A 1 250 ? -4.869 -8.035 11.362 1.00 90.81 250 LYS A C 1
ATOM 2034 O O . LYS A 1 250 ? -3.702 -7.827 11.052 1.00 90.81 250 LYS A O 1
ATOM 2039 N N . LEU A 1 251 ? -5.608 -7.149 12.037 1.00 92.19 251 LEU A N 1
ATOM 2040 C CA . LEU A 1 251 ? -5.074 -5.843 12.442 1.00 92.19 251 LEU A CA 1
ATOM 2041 C C . LEU A 1 251 ? -3.897 -5.982 13.410 1.00 92.19 251 LEU A C 1
ATOM 2043 O O . LEU A 1 251 ? -2.881 -5.312 13.247 1.00 92.19 251 LEU A O 1
ATOM 2047 N N . LEU A 1 252 ? -4.025 -6.852 14.416 1.00 91.56 252 LEU A N 1
ATOM 2048 C CA . LEU A 1 252 ? -2.959 -7.077 15.391 1.00 91.56 252 LEU A CA 1
ATOM 2049 C C . LEU A 1 252 ? -1.686 -7.577 14.703 1.00 91.56 252 LEU A C 1
ATOM 2051 O O . LEU A 1 252 ? -0.607 -7.054 14.971 1.00 91.56 252 LEU A O 1
ATOM 2055 N N . ALA A 1 253 ? -1.814 -8.568 13.816 1.00 92.19 253 ALA A N 1
ATOM 2056 C CA . ALA A 1 253 ? -0.690 -9.078 13.039 1.00 92.19 253 ALA A CA 1
ATOM 2057 C C . ALA A 1 253 ? -0.058 -7.972 12.187 1.00 92.19 253 ALA A C 1
ATOM 2059 O O . ALA A 1 253 ? 1.163 -7.866 12.147 1.00 92.19 253 ALA A O 1
ATOM 2060 N N . LEU A 1 254 ? -0.881 -7.125 11.568 1.00 94.56 254 LEU A N 1
ATOM 2061 C CA . LEU A 1 254 ? -0.428 -6.039 10.712 1.00 94.56 254 LEU A CA 1
ATOM 2062 C C . LEU A 1 254 ? 0.356 -4.969 11.486 1.00 94.56 254 LEU A C 1
ATOM 2064 O O . LEU A 1 254 ? 1.477 -4.654 11.103 1.00 94.56 254 LEU A O 1
ATOM 2068 N N . ILE A 1 255 ? -0.172 -4.471 12.610 1.00 94.62 255 ILE A N 1
ATOM 2069 C CA . ILE A 1 255 ? 0.511 -3.465 13.447 1.00 94.62 255 ILE A CA 1
ATOM 2070 C C . ILE A 1 255 ? 1.818 -4.010 14.018 1.00 94.62 255 ILE A C 1
ATOM 2072 O O . ILE A 1 255 ? 2.836 -3.324 14.010 1.00 94.62 255 ILE A O 1
ATOM 2076 N N . ASN A 1 256 ? 1.807 -5.250 14.499 1.00 93.69 256 ASN A N 1
ATOM 2077 C CA . ASN A 1 256 ? 3.022 -5.881 14.999 1.00 93.69 256 ASN A CA 1
ATOM 2078 C C . ASN A 1 256 ? 4.061 -6.064 13.883 1.00 93.69 256 ASN A C 1
ATOM 2080 O O . ASN A 1 256 ? 5.252 -5.858 14.101 1.00 93.69 256 ASN A O 1
ATOM 2084 N N . TYR A 1 257 ? 3.618 -6.370 12.662 1.00 94.75 257 TYR A N 1
ATOM 2085 C CA . TYR A 1 257 ? 4.508 -6.482 11.511 1.00 94.75 257 TYR A CA 1
ATOM 2086 C C . TYR A 1 257 ? 5.147 -5.150 11.098 1.00 94.75 257 TYR A C 1
ATOM 2088 O O . TYR A 1 257 ? 6.217 -5.164 10.497 1.00 94.75 257 TYR A O 1
ATOM 2096 N N . THR A 1 258 ? 4.563 -3.998 11.443 1.00 93.38 258 THR A N 1
ATOM 2097 C CA . THR A 1 258 ? 5.149 -2.687 11.109 1.00 93.38 258 THR A CA 1
ATOM 2098 C C . THR A 1 258 ? 6.238 -2.228 12.083 1.00 93.38 258 THR A C 1
ATOM 2100 O O . THR A 1 258 ? 6.881 -1.213 11.827 1.00 93.38 258 THR A O 1
ATOM 2103 N N . ASN A 1 259 ? 6.446 -2.937 13.202 1.00 93.25 259 ASN A N 1
ATOM 2104 C CA . ASN A 1 259 ? 7.234 -2.454 14.344 1.00 93.25 259 ASN A CA 1
ATOM 2105 C C . ASN A 1 259 ? 6.796 -1.055 14.795 1.00 93.25 259 ASN A C 1
ATOM 2107 O O . ASN A 1 259 ? 7.620 -0.180 15.077 1.00 93.25 259 ASN A O 1
ATOM 2111 N N . PHE A 1 260 ? 5.476 -0.837 14.863 1.00 93.81 260 PHE A N 1
ATOM 2112 C CA . PHE A 1 260 ? 4.877 0.462 15.169 1.00 93.81 260 PHE A CA 1
ATOM 2113 C C . PHE A 1 260 ? 5.472 1.116 16.424 1.00 93.81 260 PHE A C 1
ATOM 2115 O O . PHE A 1 260 ? 5.618 2.337 16.490 1.00 93.81 260 PHE A O 1
ATOM 2122 N N . SER A 1 261 ? 5.851 0.306 17.421 1.00 93.50 261 SER A N 1
ATOM 2123 C CA . SER A 1 261 ? 6.471 0.768 18.666 1.00 93.50 261 SER A CA 1
ATOM 2124 C C . SER A 1 261 ? 7.763 1.575 18.451 1.00 93.50 261 SER A C 1
ATOM 2126 O O . SER A 1 261 ? 8.039 2.481 19.241 1.00 93.50 261 SER A O 1
ATOM 2128 N N . GLN A 1 262 ? 8.501 1.295 17.371 1.00 92.69 262 GLN A N 1
ATOM 2129 C CA . GLN A 1 262 ? 9.805 1.881 17.045 1.00 92.69 262 GLN A CA 1
ATOM 2130 C C . GLN A 1 262 ? 9.748 2.999 15.997 1.00 92.69 262 GLN A C 1
ATOM 2132 O O . GLN A 1 262 ? 10.749 3.683 15.788 1.00 92.69 262 GLN A O 1
ATOM 2137 N N . LEU A 1 263 ? 8.603 3.211 15.337 1.00 92.00 263 LEU A N 1
ATOM 2138 C CA . LEU A 1 263 ? 8.459 4.289 14.355 1.00 92.00 263 LEU A CA 1
ATOM 2139 C C . LEU A 1 263 ? 8.735 5.658 15.004 1.00 92.00 263 LEU A C 1
ATOM 2141 O O . LEU A 1 263 ? 8.503 5.823 16.203 1.00 92.00 263 LEU A O 1
ATOM 2145 N N . PRO A 1 264 ? 9.198 6.680 14.269 1.00 92.44 264 PRO A N 1
ATOM 2146 C CA . PRO A 1 264 ? 9.265 8.040 14.803 1.00 92.44 264 PRO A CA 1
ATOM 2147 C C . PRO A 1 264 ? 7.862 8.546 15.175 1.00 92.44 264 PRO A C 1
ATOM 2149 O O . PRO A 1 264 ? 6.846 8.049 14.700 1.00 92.44 264 PRO A O 1
ATOM 2152 N N . SER A 1 265 ? 7.775 9.514 16.088 1.00 93.69 265 SER A N 1
ATOM 2153 C CA . SER A 1 265 ? 6.470 10.034 16.540 1.00 93.69 265 SER A CA 1
ATOM 2154 C C . SER A 1 265 ? 5.811 10.986 15.536 1.00 93.69 265 SER A C 1
ATOM 2156 O O . SER A 1 265 ? 4.627 11.293 15.670 1.00 93.69 265 SER A O 1
ATOM 2158 N N . GLN A 1 266 ? 6.571 11.476 14.559 1.00 91.31 266 GLN A N 1
ATOM 2159 C CA . GLN A 1 266 ? 6.101 12.351 13.493 1.00 91.31 266 GLN A CA 1
ATOM 2160 C C . GLN A 1 266 ? 6.701 11.893 12.170 1.00 91.31 266 GLN A C 1
ATOM 2162 O O . GLN A 1 266 ? 7.893 11.593 12.112 1.00 91.31 266 GLN A O 1
ATOM 2167 N N . LEU A 1 267 ? 5.866 11.865 11.140 1.00 87.88 267 LEU A N 1
ATOM 2168 C CA . LEU A 1 267 ? 6.236 11.610 9.757 1.00 87.88 267 LEU A CA 1
ATOM 2169 C C . LEU A 1 267 ? 5.691 12.765 8.923 1.00 87.88 267 LEU A C 1
ATOM 2171 O O . LEU A 1 267 ? 4.494 13.056 8.957 1.00 87.88 267 LEU A O 1
ATOM 2175 N N . LEU A 1 268 ? 6.592 13.482 8.261 1.00 81.50 268 LEU A N 1
ATOM 2176 C CA . LEU A 1 268 ? 6.274 14.703 7.530 1.00 81.50 268 LEU A CA 1
ATOM 2177 C C . LEU A 1 268 ? 6.378 14.447 6.027 1.00 81.50 268 LEU A C 1
ATOM 2179 O O . LEU A 1 268 ? 7.303 13.759 5.587 1.00 81.50 268 LEU A O 1
ATOM 2183 N N . SER A 1 269 ? 5.431 15.010 5.279 1.00 73.12 269 SER A N 1
ATOM 2184 C CA . SER A 1 269 ? 5.493 15.181 3.828 1.00 73.12 269 SER A CA 1
ATOM 2185 C C . SER A 1 269 ? 6.592 16.173 3.456 1.00 73.12 269 SER A C 1
ATOM 2187 O O . SER A 1 269 ? 6.944 17.055 4.248 1.00 73.12 269 SER A O 1
ATOM 2189 N N . GLN A 1 270 ? 7.115 16.074 2.232 1.00 65.75 270 GLN A N 1
ATOM 2190 C CA . GLN A 1 270 ? 8.003 17.120 1.703 1.00 65.75 270 GLN A CA 1
ATOM 2191 C C . GLN A 1 270 ? 7.267 18.445 1.530 1.00 65.75 270 GLN A C 1
ATOM 2193 O O . GLN A 1 270 ? 7.805 19.527 1.781 1.00 65.75 270 GLN A O 1
ATOM 2198 N N . ASN A 1 271 ? 6.009 18.337 1.121 1.00 66.44 271 ASN A N 1
ATOM 2199 C CA . ASN A 1 271 ? 5.148 19.467 0.879 1.00 66.44 271 ASN A CA 1
ATOM 2200 C C . ASN A 1 271 ? 4.429 19.806 2.182 1.00 66.44 271 ASN A C 1
ATOM 2202 O O . AS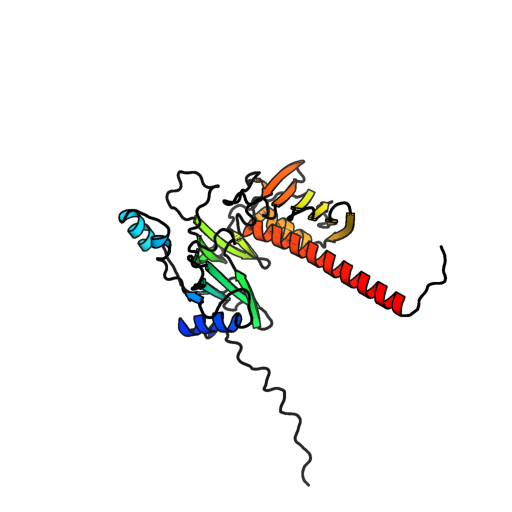N A 1 271 ? 3.556 19.068 2.632 1.00 66.44 271 ASN A O 1
ATOM 2206 N N . ASN A 1 272 ? 4.766 20.952 2.781 1.00 63.03 272 ASN A N 1
ATOM 2207 C CA . ASN A 1 272 ? 4.061 21.535 3.935 1.00 63.03 272 ASN A CA 1
ATOM 2208 C C . ASN A 1 272 ? 2.627 21.989 3.586 1.00 63.03 272 ASN A C 1
ATOM 2210 O O . ASN A 1 272 ? 2.121 22.953 4.165 1.00 63.03 272 ASN A O 1
ATOM 2214 N N . ASP A 1 273 ? 1.983 21.344 2.617 1.00 68.50 273 ASP A N 1
ATOM 2215 C CA . ASP A 1 273 ? 0.637 21.673 2.212 1.00 68.50 273 ASP A CA 1
ATOM 2216 C C . ASP A 1 273 ? -0.309 21.408 3.386 1.00 68.50 273 ASP A C 1
ATOM 2218 O O . ASP A 1 273 ? -0.540 20.277 3.816 1.00 68.50 273 ASP A O 1
ATOM 2222 N N . ALA A 1 274 ? -0.843 22.496 3.938 1.00 65.19 274 ALA A N 1
ATOM 2223 C CA . ALA A 1 274 ? -1.786 22.461 5.044 1.00 65.19 274 ALA A CA 1
ATOM 2224 C C . ALA A 1 274 ? -3.111 21.771 4.666 1.00 65.19 274 ALA A C 1
ATOM 2226 O O . ALA A 1 274 ? -3.934 21.534 5.550 1.00 65.19 274 ALA A O 1
ATOM 2227 N N . SER A 1 275 ? -3.326 21.475 3.379 1.00 66.56 275 SER A N 1
ATOM 2228 C CA . SER A 1 275 ? -4.482 20.734 2.880 1.00 66.56 275 SER A CA 1
ATOM 2229 C C . SER A 1 275 ? -4.321 19.210 2.922 1.00 66.56 275 SER A C 1
ATOM 2231 O O . SER A 1 275 ? -5.327 18.511 2.797 1.00 66.56 275 SER A O 1
ATOM 2233 N N . ALA A 1 276 ? -3.111 18.683 3.153 1.00 72.81 276 ALA A N 1
ATOM 2234 C CA . ALA A 1 276 ? -2.887 17.243 3.215 1.00 72.81 276 ALA A CA 1
ATOM 2235 C C . ALA A 1 276 ? -3.642 16.604 4.395 1.00 72.81 276 ALA A C 1
ATOM 2237 O O . ALA A 1 276 ? -3.610 17.094 5.532 1.00 72.81 276 ALA A O 1
ATOM 2238 N N . ASN A 1 277 ? -4.306 15.476 4.126 1.00 84.62 277 ASN A N 1
ATOM 2239 C CA . ASN A 1 277 ? -4.971 14.683 5.156 1.00 84.62 277 ASN A CA 1
ATOM 2240 C C . ASN A 1 277 ? -3.948 14.291 6.230 1.00 84.62 277 ASN A C 1
ATOM 2242 O O . ASN A 1 277 ? -2.965 13.611 5.947 1.00 84.62 277 ASN A O 1
ATOM 2246 N N . THR A 1 278 ? -4.178 14.709 7.475 1.00 90.88 278 THR A N 1
ATOM 2247 C CA . THR A 1 278 ? -3.301 14.337 8.591 1.00 90.88 278 THR A CA 1
ATOM 2248 C C . THR A 1 278 ? -3.884 13.139 9.322 1.00 90.88 278 THR A C 1
ATOM 2250 O O . THR A 1 278 ? -5.033 13.171 9.773 1.00 90.88 278 THR A O 1
ATOM 2253 N N . ILE A 1 279 ? -3.068 12.106 9.503 1.00 93.25 279 ILE A N 1
ATOM 2254 C CA . ILE A 1 279 ? -3.410 10.923 10.284 1.00 93.25 279 ILE A CA 1
ATOM 2255 C C . ILE A 1 279 ? -2.786 11.035 11.675 1.00 93.25 279 ILE A C 1
ATOM 2257 O O . ILE A 1 279 ? -1.590 11.272 11.836 1.00 93.25 279 ILE A O 1
ATOM 2261 N N . TYR A 1 280 ? -3.599 10.820 12.704 1.00 95.19 280 TYR A N 1
ATOM 2262 C CA . TYR A 1 280 ? -3.151 10.627 14.077 1.00 95.19 280 TYR A CA 1
ATOM 2263 C C . TYR A 1 280 ? -3.444 9.190 14.489 1.00 95.19 280 TYR A C 1
ATOM 2265 O O . TYR A 1 280 ? -4.604 8.786 14.601 1.00 95.19 280 TYR A O 1
ATOM 2273 N N . PHE A 1 281 ? -2.390 8.426 14.756 1.00 96.69 281 PHE A N 1
ATOM 2274 C CA . PHE A 1 281 ? -2.485 7.027 15.148 1.00 96.69 281 PHE A CA 1
ATOM 2275 C C . PHE A 1 281 ? -1.891 6.833 16.541 1.00 96.69 281 PHE A C 1
ATOM 2277 O O . PHE A 1 281 ? -0.741 7.179 16.807 1.00 96.69 281 PHE A O 1
ATOM 2284 N N . THR A 1 282 ? -2.678 6.300 17.469 1.00 97.88 282 THR A N 1
ATOM 2285 C CA . THR A 1 282 ? -2.235 5.989 18.832 1.00 97.88 282 THR A CA 1
ATOM 2286 C C . THR A 1 282 ? -2.476 4.522 19.130 1.00 97.88 282 THR A C 1
ATOM 2288 O O . THR A 1 282 ? -3.599 4.048 18.982 1.00 97.88 282 THR A O 1
ATOM 2291 N N . VAL A 1 283 ? -1.441 3.835 19.609 1.00 97.06 283 VAL A N 1
ATOM 2292 C CA . VAL A 1 283 ? -1.507 2.456 20.102 1.00 97.06 283 VAL A CA 1
ATOM 2293 C C . VAL A 1 283 ? -1.157 2.458 21.582 1.00 97.06 283 VAL A C 1
ATOM 2295 O O . VAL A 1 283 ? -0.070 2.889 21.972 1.00 97.06 283 VAL A O 1
ATOM 2298 N N . GLU A 1 284 ? -2.077 1.980 22.410 1.00 96.75 284 GLU A N 1
ATOM 2299 C CA . GLU A 1 284 ? -1.813 1.647 23.807 1.00 96.75 284 GLU A CA 1
ATOM 2300 C C . GLU A 1 284 ? -1.589 0.140 23.901 1.00 96.75 284 GLU A C 1
ATOM 2302 O O . GLU A 1 284 ? -2.460 -0.652 23.540 1.00 96.75 284 GLU A O 1
ATOM 2307 N N . TYR A 1 285 ? -0.427 -0.266 24.394 1.00 94.44 285 TYR A N 1
ATOM 2308 C CA . TYR A 1 285 ? -0.062 -1.664 24.587 1.00 94.44 285 TYR A CA 1
ATOM 2309 C C . TYR A 1 285 ? -0.487 -2.160 25.975 1.00 94.44 285 TYR A C 1
ATOM 2311 O O . TYR A 1 285 ? -0.638 -1.385 26.921 1.00 94.44 285 TYR A O 1
ATOM 2319 N N . SER A 1 286 ? -0.656 -3.474 26.136 1.00 92.69 286 SER A N 1
ATOM 2320 C CA . SER A 1 286 ? -1.078 -4.075 27.413 1.00 92.69 286 SER A CA 1
ATOM 2321 C C . SER A 1 286 ? -0.059 -3.896 28.544 1.00 92.69 286 SER A C 1
ATOM 2323 O O . SER A 1 286 ? -0.427 -3.998 29.709 1.00 92.69 286 SER A O 1
ATOM 2325 N N . ASN A 1 287 ? 1.204 -3.603 28.224 1.00 93.31 287 ASN A N 1
ATOM 2326 C CA . ASN A 1 287 ? 2.240 -3.258 29.203 1.00 93.31 287 ASN A CA 1
ATOM 2327 C C . ASN A 1 287 ? 2.171 -1.785 29.672 1.00 93.31 287 ASN A C 1
ATOM 2329 O O . ASN A 1 287 ? 3.037 -1.347 30.424 1.00 93.31 287 ASN A O 1
ATOM 2333 N N . GLY A 1 288 ? 1.185 -1.008 29.207 1.00 94.94 288 GLY A N 1
ATOM 2334 C CA . GLY A 1 288 ? 1.011 0.409 29.533 1.00 94.94 288 GLY A CA 1
ATOM 2335 C C . GLY A 1 288 ? 1.810 1.375 28.653 1.00 94.94 288 GLY A C 1
ATOM 2336 O O . GLY A 1 288 ? 1.655 2.587 28.792 1.00 94.94 288 GLY A O 1
ATOM 2337 N N . THR A 1 289 ? 2.645 0.884 27.730 1.00 95.31 289 THR A N 1
ATOM 2338 C CA . THR A 1 289 ? 3.325 1.740 26.750 1.00 95.31 289 THR A CA 1
ATOM 2339 C C . THR A 1 289 ? 2.300 2.377 25.809 1.00 95.31 289 THR A C 1
ATOM 2341 O O . THR A 1 289 ? 1.406 1.701 25.307 1.00 95.31 289 THR A O 1
ATOM 2344 N N . ILE A 1 290 ? 2.446 3.676 25.534 1.00 97.38 290 ILE A N 1
ATOM 2345 C CA . ILE A 1 290 ? 1.612 4.404 24.571 1.00 97.38 290 ILE A CA 1
ATOM 2346 C C . ILE A 1 290 ? 2.510 4.943 23.465 1.00 97.38 290 ILE A C 1
ATOM 2348 O O . ILE A 1 290 ? 3.370 5.787 23.721 1.00 97.38 290 ILE A O 1
ATOM 2352 N N . LYS A 1 291 ? 2.273 4.501 22.230 1.00 97.38 291 LYS A N 1
ATOM 2353 C CA . LYS A 1 291 ? 2.920 5.053 21.042 1.00 97.38 291 LYS A CA 1
ATOM 2354 C C . LYS A 1 291 ? 1.947 5.949 20.293 1.00 97.38 291 LYS A C 1
ATOM 2356 O O . LYS A 1 291 ? 0.822 5.546 20.016 1.00 97.38 291 LYS A O 1
ATOM 2361 N N . ARG A 1 292 ? 2.391 7.163 19.969 1.00 97.75 292 ARG A N 1
ATOM 2362 C CA . ARG A 1 292 ? 1.661 8.123 19.137 1.00 97.75 292 ARG A CA 1
ATOM 2363 C C . ARG A 1 292 ? 2.460 8.396 17.874 1.00 97.75 292 ARG A C 1
ATOM 2365 O O . ARG A 1 292 ? 3.679 8.556 17.956 1.00 97.75 292 ARG A O 1
ATOM 2372 N N . LEU A 1 293 ? 1.754 8.461 16.759 1.00 95.56 293 LEU A N 1
ATOM 2373 C CA . LEU A 1 293 ? 2.255 8.832 15.452 1.00 95.56 293 LEU A CA 1
ATOM 2374 C C . LEU A 1 293 ? 1.345 9.917 14.877 1.00 95.56 293 LEU A C 1
ATOM 2376 O O . LEU A 1 293 ? 0.124 9.758 14.862 1.00 95.56 293 LEU A O 1
ATOM 2380 N N . THR A 1 294 ? 1.951 10.999 14.406 1.00 94.25 294 THR A N 1
ATOM 2381 C CA . THR A 1 294 ? 1.308 11.960 13.510 1.00 94.25 294 THR A CA 1
ATOM 2382 C C . THR A 1 294 ? 1.938 11.802 12.138 1.00 94.25 294 THR A C 1
ATOM 2384 O O . THR A 1 294 ? 3.144 12.000 12.007 1.00 94.25 294 THR A O 1
ATOM 2387 N N . ASP A 1 295 ? 1.139 11.470 11.137 1.00 91.50 295 ASP A N 1
ATOM 2388 C CA . ASP A 1 295 ? 1.588 11.269 9.767 1.00 91.50 295 ASP A CA 1
ATOM 2389 C C . ASP A 1 295 ? 0.903 12.278 8.845 1.00 91.50 295 ASP A C 1
ATOM 2391 O O . ASP A 1 295 ? -0.324 12.327 8.754 1.00 91.50 295 ASP A O 1
ATOM 2395 N N . ARG A 1 296 ? 1.715 13.127 8.217 1.00 86.38 296 ARG A N 1
ATOM 2396 C CA . ARG A 1 296 ? 1.298 14.101 7.199 1.00 86.38 296 ARG A CA 1
ATOM 2397 C C . ARG A 1 296 ? 1.756 13.726 5.797 1.00 86.38 296 ARG A C 1
ATOM 2399 O O . ARG A 1 296 ? 1.339 14.377 4.857 1.00 86.38 296 ARG A O 1
ATOM 2406 N N . SER A 1 297 ? 2.600 12.704 5.678 1.00 73.31 297 SER A N 1
ATOM 2407 C CA . SER A 1 297 ? 3.090 12.198 4.392 1.00 73.31 297 SER A CA 1
ATOM 2408 C C . SER A 1 297 ? 2.076 11.308 3.678 1.00 73.31 297 SER A C 1
ATOM 2410 O O . SER A 1 297 ? 2.268 10.942 2.525 1.00 73.31 297 SER A O 1
ATOM 2412 N N . GLY A 1 298 ? 1.031 10.881 4.393 1.00 62.38 298 GLY A N 1
ATOM 2413 C CA . GLY A 1 298 ? 0.035 9.930 3.911 1.00 62.38 298 GLY A CA 1
ATOM 2414 C C . GLY A 1 298 ? 0.550 8.491 3.823 1.00 62.38 298 GLY A C 1
ATOM 2415 O O . GLY A 1 298 ? -0.206 7.582 4.152 1.00 62.38 298 GLY A O 1
ATOM 2416 N N . PHE A 1 299 ? 1.814 8.264 3.432 1.00 66.00 299 PHE A N 1
ATOM 2417 C CA . PHE A 1 299 ? 2.309 6.935 3.053 1.00 66.00 299 PHE A CA 1
ATOM 2418 C C . PHE A 1 299 ? 3.839 6.772 3.183 1.00 66.00 299 PHE A C 1
ATOM 2420 O O . PHE A 1 299 ? 4.555 6.639 2.200 1.00 66.00 299 PHE A O 1
ATOM 2427 N N . THR A 1 300 ? 4.383 6.721 4.401 1.00 74.69 300 THR A N 1
ATOM 2428 C CA . THR A 1 300 ? 5.845 6.513 4.583 1.00 74.69 300 THR A CA 1
ATOM 2429 C C . THR A 1 300 ? 6.359 5.104 4.307 1.00 74.69 300 THR A C 1
ATOM 2431 O O . THR A 1 300 ? 7.563 4.902 4.153 1.00 74.69 300 THR A O 1
ATOM 2434 N N . SER A 1 301 ? 5.480 4.105 4.354 1.00 89.31 301 SER A N 1
ATOM 2435 C CA . SER A 1 301 ? 5.826 2.708 4.102 1.00 89.31 301 SER A CA 1
ATOM 2436 C C . SER A 1 301 ? 4.581 1.932 3.688 1.00 89.31 301 SER A C 1
ATOM 2438 O O . SER A 1 301 ? 3.478 2.212 4.170 1.00 89.31 301 SER A O 1
ATOM 2440 N N . TYR A 1 302 ? 4.741 0.916 2.846 1.00 93.25 302 TYR A N 1
ATOM 2441 C CA . TYR A 1 302 ? 3.667 0.011 2.434 1.00 93.25 302 TYR A CA 1
ATOM 2442 C C . TYR A 1 302 ? 2.972 -0.659 3.629 1.00 93.25 302 TYR A C 1
ATOM 2444 O O . TYR A 1 302 ? 1.746 -0.717 3.692 1.00 93.25 302 TYR A O 1
ATOM 2452 N N . SER A 1 303 ? 3.739 -1.072 4.641 1.00 94.69 303 SER A N 1
ATOM 2453 C CA . SER A 1 303 ? 3.203 -1.671 5.869 1.00 94.69 303 SER A CA 1
ATOM 2454 C C . SER A 1 303 ? 2.306 -0.716 6.660 1.00 94.69 303 SER A C 1
ATOM 2456 O O . SER A 1 303 ? 1.259 -1.124 7.159 1.00 94.69 303 SER A O 1
ATOM 2458 N N . LEU A 1 304 ? 2.693 0.556 6.792 1.00 93.75 304 LEU A N 1
ATOM 2459 C CA . LEU A 1 304 ? 1.879 1.550 7.494 1.00 93.75 304 LEU A CA 1
ATOM 2460 C C . LEU A 1 304 ? 0.643 1.944 6.674 1.00 93.75 304 LEU A C 1
ATOM 2462 O O . LEU A 1 304 ? -0.452 2.033 7.224 1.00 93.75 304 LEU A O 1
ATOM 2466 N N . SER A 1 305 ? 0.809 2.067 5.356 1.00 92.31 305 SER A N 1
ATOM 2467 C CA . SER A 1 305 ? -0.285 2.272 4.398 1.00 92.31 305 SER A CA 1
ATOM 2468 C C . SER A 1 305 ? -1.344 1.176 4.527 1.00 92.31 305 SER A C 1
ATOM 2470 O O . SER A 1 305 ? -2.537 1.458 4.561 1.00 92.31 305 SER A O 1
ATOM 2472 N N . ALA A 1 306 ? -0.913 -0.077 4.688 1.00 94.81 306 ALA A N 1
ATOM 2473 C CA . ALA A 1 306 ? -1.802 -1.203 4.931 1.00 94.81 306 ALA A CA 1
ATOM 2474 C C . ALA A 1 306 ? -2.565 -1.077 6.262 1.00 94.81 306 ALA A C 1
ATOM 2476 O O . ALA A 1 306 ? -3.752 -1.397 6.313 1.00 94.81 306 ALA A O 1
ATOM 2477 N N . VAL A 1 307 ? -1.920 -0.601 7.340 1.00 95.50 307 VAL A N 1
ATOM 2478 C CA . VAL A 1 307 ? -2.598 -0.344 8.628 1.00 95.50 307 VAL A CA 1
ATOM 2479 C C . VAL A 1 307 ? -3.699 0.702 8.455 1.00 95.50 307 VAL A C 1
ATOM 2481 O O . VAL A 1 307 ? -4.813 0.490 8.935 1.00 95.50 307 VAL A O 1
ATOM 2484 N N . TYR A 1 308 ? -3.407 1.806 7.766 1.00 94.25 308 TYR A N 1
ATOM 2485 C CA . TYR A 1 308 ? -4.388 2.863 7.510 1.00 94.25 308 TYR A CA 1
ATOM 2486 C C . TYR A 1 308 ? -5.524 2.368 6.620 1.00 94.25 308 TYR A C 1
ATOM 2488 O O . TYR A 1 308 ? -6.679 2.462 7.022 1.00 94.25 308 TYR A O 1
ATOM 2496 N N . GLY A 1 309 ? -5.204 1.715 5.500 1.00 93.38 309 GLY A N 1
ATOM 2497 C CA . GLY A 1 309 ? -6.198 1.140 4.595 1.00 93.38 309 GLY A CA 1
ATOM 2498 C C . GLY A 1 309 ? -7.092 0.096 5.269 1.00 93.38 309 GLY A C 1
ATOM 2499 O O . GLY A 1 309 ? -8.276 0.000 4.958 1.00 93.38 309 GLY A O 1
ATOM 2500 N N . TRP A 1 310 ? -6.573 -0.659 6.242 1.00 95.06 310 TRP A N 1
ATOM 2501 C CA . TRP A 1 310 ? -7.404 -1.534 7.071 1.00 95.06 310 TRP A CA 1
ATOM 2502 C C . TRP A 1 310 ? -8.396 -0.733 7.928 1.00 95.06 310 TRP A C 1
ATOM 2504 O O . TRP A 1 310 ? -9.572 -1.092 8.018 1.00 95.06 310 TRP A O 1
ATOM 2514 N N . CYS A 1 311 ? -7.938 0.346 8.573 1.00 95.12 311 CYS A N 1
ATOM 2515 C CA . CYS A 1 311 ? -8.800 1.200 9.390 1.00 95.12 311 CYS A CA 1
ATOM 2516 C C . CYS A 1 311 ? -9.857 1.919 8.548 1.00 95.12 311 CYS A C 1
ATOM 2518 O O . CYS A 1 311 ? -11.013 1.973 8.968 1.00 95.12 311 CYS A O 1
ATOM 2520 N N . ASP A 1 312 ? -9.477 2.419 7.375 1.00 93.62 312 ASP A N 1
ATOM 2521 C CA . ASP A 1 312 ? -10.379 3.071 6.429 1.00 93.62 312 ASP A CA 1
ATOM 2522 C C . ASP A 1 312 ? -11.429 2.092 5.910 1.00 93.62 312 ASP A C 1
ATOM 2524 O O . ASP A 1 312 ? -12.615 2.406 5.963 1.00 93.62 312 ASP A O 1
ATOM 2528 N N . GLY A 1 313 ? -11.033 0.868 5.542 1.00 93.62 313 GLY A N 1
ATOM 2529 C CA . GLY A 1 313 ? -11.976 -0.179 5.142 1.00 93.62 313 GLY A CA 1
ATOM 2530 C C . GLY A 1 313 ? -12.998 -0.503 6.237 1.00 93.62 313 GLY A C 1
ATOM 2531 O O . GLY A 1 313 ? -14.188 -0.631 5.962 1.00 93.62 313 GLY A O 1
ATOM 2532 N N . LEU A 1 314 ? -12.578 -0.545 7.509 1.00 93.62 314 LEU A N 1
ATOM 2533 C CA . LEU A 1 314 ? -13.522 -0.714 8.618 1.00 93.62 314 LEU A CA 1
ATOM 2534 C C . LEU A 1 314 ? -14.478 0.484 8.754 1.00 93.62 314 LEU A C 1
ATOM 2536 O O . LEU A 1 314 ? -15.653 0.296 9.069 1.00 93.62 314 LEU A O 1
ATOM 2540 N N . VAL A 1 315 ? -13.996 1.714 8.561 1.00 93.50 315 VAL A N 1
ATOM 2541 C CA . VAL A 1 315 ? -14.849 2.913 8.583 1.00 93.50 315 VAL A CA 1
ATOM 2542 C C . VAL A 1 315 ? -15.850 2.888 7.428 1.00 93.50 315 VAL A C 1
ATOM 2544 O O . VAL A 1 315 ? -17.027 3.173 7.653 1.00 93.50 315 VAL A O 1
ATOM 2547 N N . GLU A 1 316 ? -15.420 2.502 6.230 1.00 93.69 316 GLU A N 1
ATOM 2548 C CA . GLU A 1 316 ? -16.283 2.370 5.058 1.00 93.69 316 GLU A CA 1
ATOM 2549 C C . GLU A 1 316 ? -17.383 1.325 5.294 1.00 93.69 316 GLU A C 1
ATOM 2551 O O . GLU A 1 316 ? -18.565 1.630 5.128 1.00 93.69 316 GLU A O 1
ATOM 2556 N N . ASP A 1 317 ? -17.033 0.140 5.806 1.00 92.75 317 ASP A N 1
ATOM 2557 C CA . ASP A 1 317 ? -18.001 -0.901 6.174 1.00 92.75 317 ASP A CA 1
ATOM 2558 C C . ASP A 1 317 ? -19.054 -0.378 7.170 1.00 92.75 317 ASP A C 1
ATOM 2560 O O . ASP A 1 317 ? -20.251 -0.673 7.064 1.00 92.75 317 ASP A O 1
ATOM 2564 N N . ILE A 1 318 ? -18.625 0.421 8.155 1.00 91.19 318 ILE A N 1
ATOM 2565 C CA . ILE A 1 318 ? -19.520 1.051 9.136 1.00 91.19 318 ILE A CA 1
ATOM 2566 C C . ILE A 1 318 ? -20.474 2.037 8.447 1.00 91.19 318 ILE A C 1
ATOM 2568 O O . ILE A 1 318 ? -21.673 2.049 8.752 1.00 91.19 318 ILE A O 1
ATOM 2572 N N . GLN A 1 319 ? -19.966 2.858 7.528 1.00 91.00 319 GLN A N 1
ATOM 2573 C CA . GLN A 1 319 ? -20.754 3.843 6.786 1.00 91.00 319 GLN A CA 1
ATOM 2574 C C . GLN A 1 319 ? -21.764 3.175 5.847 1.00 91.00 319 GLN A C 1
ATOM 2576 O O . GLN A 1 319 ? -22.939 3.551 5.854 1.00 91.00 319 GLN A O 1
ATOM 2581 N N . GLN A 1 320 ? -21.357 2.138 5.114 1.00 92.44 320 GLN A N 1
ATOM 2582 C CA . GLN A 1 320 ? -22.245 1.367 4.243 1.00 92.44 320 GLN A CA 1
ATOM 2583 C C . GLN A 1 320 ? -23.388 0.723 5.046 1.00 92.44 320 GLN A C 1
ATOM 2585 O O . GLN A 1 320 ? -24.557 0.796 4.656 1.00 92.44 320 GLN A O 1
ATOM 2590 N N . GLN A 1 321 ? -23.092 0.159 6.224 1.00 89.31 321 GLN A N 1
ATOM 2591 C CA . GLN A 1 321 ? -24.125 -0.378 7.119 1.00 89.31 321 GLN A CA 1
ATOM 2592 C C . GLN A 1 321 ? -25.085 0.702 7.635 1.00 89.31 321 GLN A C 1
ATOM 2594 O O . GLN A 1 321 ? -26.282 0.437 7.783 1.00 89.31 321 GLN A O 1
ATOM 2599 N N . LEU A 1 322 ? -24.589 1.909 7.924 1.00 88.88 322 LEU A N 1
ATOM 2600 C CA . LEU A 1 322 ? -25.433 3.034 8.327 1.00 88.88 322 LEU A CA 1
ATOM 2601 C C . LEU A 1 322 ? -26.387 3.434 7.197 1.00 88.88 322 LEU A C 1
ATOM 2603 O O . LEU A 1 322 ? -27.590 3.554 7.432 1.00 88.88 322 LEU A O 1
ATOM 2607 N N . GLN A 1 323 ? -25.864 3.584 5.981 1.00 91.62 323 GLN A N 1
ATOM 2608 C CA . GLN A 1 323 ? -26.652 3.944 4.807 1.00 91.62 323 GLN A CA 1
ATOM 2609 C C . GLN A 1 323 ? -27.730 2.892 4.515 1.00 91.62 323 GLN A C 1
ATOM 2611 O O . GLN A 1 323 ? -28.890 3.236 4.295 1.00 91.62 323 GLN A O 1
ATOM 2616 N N . ALA A 1 324 ? -27.391 1.603 4.605 1.00 92.31 324 ALA A N 1
ATOM 2617 C CA . ALA A 1 324 ? -28.358 0.519 4.446 1.00 92.31 324 ALA A CA 1
ATOM 2618 C C . ALA A 1 324 ? -29.498 0.596 5.480 1.00 92.31 324 ALA A C 1
ATOM 2620 O O . ALA A 1 324 ? -30.666 0.422 5.133 1.00 92.31 324 ALA A O 1
ATOM 2621 N N . ARG A 1 325 ? -29.193 0.914 6.747 1.00 89.69 325 ARG A N 1
ATOM 2622 C CA . ARG A 1 325 ? -30.219 1.089 7.794 1.00 89.69 325 ARG A CA 1
ATOM 2623 C C . ARG A 1 325 ? -31.117 2.295 7.535 1.00 89.69 325 ARG A C 1
ATOM 2625 O O . ARG A 1 325 ? -32.324 2.188 7.729 1.00 89.69 325 ARG A O 1
ATOM 2632 N N . GLN A 1 326 ? -30.550 3.415 7.092 1.00 91.19 326 GLN A N 1
ATOM 2633 C CA . GLN A 1 326 ? -31.320 4.609 6.732 1.00 91.19 326 GLN A CA 1
ATOM 2634 C C . GLN A 1 326 ? -32.254 4.334 5.551 1.00 91.19 326 GLN A C 1
ATOM 2636 O O . GLN A 1 326 ? -33.429 4.688 5.604 1.00 91.19 326 GLN A O 1
ATOM 2641 N N . ASN A 1 327 ? -31.767 3.631 4.526 1.00 93.75 327 ASN A N 1
ATOM 2642 C CA . ASN A 1 327 ? -32.583 3.224 3.384 1.00 93.75 327 ASN A CA 1
ATOM 2643 C C . ASN A 1 327 ? -33.748 2.323 3.814 1.00 93.75 327 ASN A C 1
ATOM 2645 O O . ASN A 1 327 ? -34.879 2.557 3.396 1.00 93.75 327 ASN A O 1
ATOM 2649 N N . ASN A 1 328 ? -33.498 1.352 4.699 1.00 93.38 328 ASN A N 1
ATOM 2650 C CA . ASN A 1 328 ? -34.551 0.485 5.232 1.00 93.38 328 ASN A CA 1
ATOM 2651 C C . ASN A 1 328 ? -35.589 1.273 6.046 1.00 93.38 328 ASN A C 1
ATOM 2653 O O . ASN A 1 328 ? -36.786 1.056 5.878 1.00 93.38 328 ASN A O 1
ATOM 2657 N N . TYR A 1 329 ? -35.152 2.218 6.885 1.00 91.81 329 TYR A N 1
ATOM 2658 C CA . TYR A 1 329 ? -36.059 3.082 7.647 1.00 91.81 329 TYR A CA 1
ATOM 2659 C C . TYR A 1 329 ? -36.943 3.936 6.728 1.00 91.81 329 TYR A C 1
ATOM 2661 O O . TYR A 1 329 ? -38.156 3.993 6.915 1.00 91.81 329 TYR A O 1
ATOM 2669 N N . ASN A 1 330 ? -36.354 4.540 5.692 1.00 92.19 330 ASN A N 1
ATOM 2670 C CA . ASN A 1 330 ? -37.082 5.350 4.714 1.00 92.19 330 ASN A CA 1
ATOM 2671 C C . ASN A 1 330 ? -38.083 4.519 3.894 1.00 92.19 330 ASN A C 1
ATOM 2673 O O . ASN A 1 330 ? -39.157 5.005 3.548 1.00 92.19 330 ASN A O 1
ATOM 2677 N N . GLN A 1 331 ? -37.759 3.258 3.590 1.00 92.75 331 GLN A N 1
ATOM 2678 C CA . GLN A 1 331 ? -38.700 2.345 2.940 1.00 92.75 331 GLN A CA 1
ATOM 2679 C C . GLN A 1 331 ? -39.871 1.993 3.866 1.00 92.75 331 GLN A C 1
ATOM 2681 O O . GLN A 1 331 ? -41.018 2.061 3.430 1.00 92.75 331 GLN A O 1
ATOM 2686 N N . MET A 1 332 ? -39.608 1.699 5.144 1.00 88.88 332 MET A N 1
ATOM 2687 C CA . MET A 1 332 ? -40.660 1.401 6.125 1.00 88.88 332 MET A CA 1
ATOM 2688 C C . MET A 1 332 ? -41.595 2.595 6.362 1.00 88.88 332 MET A C 1
ATOM 2690 O O . MET A 1 332 ? -42.812 2.415 6.360 1.00 88.88 332 MET A O 1
ATOM 2694 N N . SER A 1 333 ? -41.058 3.814 6.491 1.00 87.62 333 SER A N 1
ATOM 2695 C CA . SER A 1 333 ? -41.881 5.021 6.651 1.00 87.62 333 SER A CA 1
ATOM 2696 C C . SER A 1 333 ? -42.716 5.323 5.401 1.00 87.62 333 SER A C 1
ATOM 2698 O O . SER A 1 333 ? -43.876 5.717 5.511 1.00 87.62 333 SER A O 1
ATOM 2700 N N . SER A 1 334 ? -42.182 5.054 4.202 1.00 88.94 334 SER A N 1
ATOM 2701 C CA . SER A 1 334 ? -42.922 5.220 2.941 1.00 88.94 334 SER A CA 1
ATOM 2702 C C . SER A 1 334 ? -44.112 4.265 2.786 1.00 88.94 334 SER A C 1
ATOM 2704 O O . SER A 1 334 ? -45.037 4.555 2.030 1.00 88.94 334 SER A O 1
ATOM 2706 N N . TRP A 1 335 ? -44.122 3.141 3.509 1.00 87.69 335 TRP A N 1
ATOM 2707 C CA . TRP A 1 335 ? -45.217 2.167 3.484 1.00 87.69 335 TRP A CA 1
ATOM 2708 C C . TRP A 1 335 ? -46.390 2.536 4.396 1.00 87.69 335 TRP A C 1
ATOM 2710 O O . TRP A 1 335 ? -47.315 1.739 4.545 1.00 87.69 335 TRP A O 1
ATOM 2720 N N . GLY A 1 336 ? -46.388 3.733 4.990 1.00 73.38 336 GLY A N 1
ATOM 2721 C CA . GLY A 1 336 ? -47.491 4.183 5.835 1.00 73.38 336 GLY A CA 1
ATOM 2722 C C . GLY A 1 336 ? -47.630 3.367 7.119 1.00 73.38 336 GLY A C 1
ATOM 2723 O O . GLY A 1 336 ? -48.696 3.382 7.731 1.00 73.38 336 GLY A O 1
ATOM 2724 N N . MET A 1 337 ? -46.558 2.691 7.558 1.00 59.41 337 MET A N 1
ATOM 2725 C CA . MET A 1 337 ? -46.388 2.330 8.968 1.00 59.41 337 MET A CA 1
ATOM 2726 C C . MET A 1 337 ? -46.072 3.613 9.747 1.00 59.41 337 MET A C 1
ATOM 2728 O O . MET A 1 337 ? -44.981 3.804 10.274 1.00 59.41 337 MET A O 1
ATOM 2732 N N . ASP A 1 338 ? -47.025 4.544 9.723 1.00 58.19 338 ASP A N 1
ATOM 2733 C CA . ASP A 1 338 ? -47.095 5.656 10.653 1.00 58.19 338 ASP A CA 1
ATOM 2734 C C . ASP A 1 338 ? -47.606 5.016 11.944 1.00 58.19 338 ASP A C 1
ATOM 2736 O O . ASP A 1 338 ? -48.809 4.810 12.139 1.00 58.19 338 ASP A O 1
ATOM 2740 N N . ASP A 1 339 ? -46.667 4.510 12.743 1.00 55.56 339 ASP A N 1
ATOM 2741 C CA . ASP A 1 339 ? -46.964 3.846 14.001 1.00 55.56 339 ASP A CA 1
ATOM 2742 C C . ASP A 1 339 ? -47.681 4.853 14.903 1.00 55.56 339 ASP A C 1
ATOM 2744 O O . ASP A 1 339 ? -47.065 5.648 15.610 1.00 55.56 339 ASP A O 1
ATOM 2748 N N . GLY A 1 340 ? -49.013 4.773 14.928 1.00 53.19 340 GLY A N 1
ATOM 2749 C CA . GLY A 1 340 ? -49.890 5.402 15.915 1.00 53.19 340 GLY A CA 1
ATOM 2750 C C . GLY A 1 340 ? -49.662 4.903 17.349 1.00 53.19 340 GLY A C 1
ATOM 2751 O O . GLY A 1 340 ? -50.579 4.933 18.165 1.00 53.19 340 GLY A O 1
ATOM 2752 N N . TRP A 1 341 ? -48.454 4.446 17.672 1.00 49.56 341 TRP A N 1
ATOM 2753 C CA . TRP A 1 341 ? -47.972 4.211 19.021 1.00 49.56 341 TRP A CA 1
ATOM 2754 C C . TRP A 1 341 ? -47.133 5.417 19.432 1.00 49.56 341 TRP A C 1
ATOM 2756 O O . TRP A 1 341 ? -45.905 5.406 19.381 1.00 49.56 341 TRP A O 1
ATOM 2766 N N . GLY A 1 342 ? -47.839 6.480 19.821 1.00 50.09 342 GLY A N 1
ATOM 2767 C CA . GLY A 1 342 ? -47.237 7.587 20.551 1.00 50.09 342 GLY A CA 1
ATOM 2768 C C . GLY A 1 342 ? -46.577 7.070 21.830 1.00 50.09 342 GLY A C 1
ATOM 2769 O O . GLY A 1 342 ? -47.209 6.346 22.603 1.00 50.09 342 GLY A O 1
ATOM 2770 N N . PHE A 1 343 ? -45.309 7.433 22.015 1.00 43.50 343 PHE A N 1
ATOM 2771 C CA . PHE A 1 343 ? -44.624 7.395 23.306 1.00 43.50 343 PHE A CA 1
ATOM 2772 C C . PHE A 1 343 ? -44.865 8.690 24.075 1.00 43.50 343 PHE A C 1
ATOM 2774 O O . PHE A 1 343 ? -44.869 9.763 23.425 1.00 43.50 343 PHE A O 1
#

Mean predicted aligned error: 7.37 Å

Secondary structure (DSSP, 8-state):
-------S-SSSSSS------GGG--SHHHHHHHHHHHTTT-SSS-GGGEEE--S-THHHH----HHHHHHHHHH----SEEEE-TTSSSS-EEEEEEEE--TTSSS-EEEEEEEEE-TTS-EEEEE-S-GGGTTS-EEEEEEEETTTTEEEEEEEE----TTS-TT-SSSSEEEEEEEETTEEEE--SS---PPEEEEEEEEE-SSSEEEEEEEE---TT--EEEEEEEEETTEEEEEEEEE-HHHHHHHHHHHHHTTGGGS-SEE--SS--TTSPEEEEEEEETTS-EEEEEESSS-S-HHHHHHHHHHHHHHHHHHHHHHHHHHHHHHHHHTT-------

Nearest PDB structures (foldseek):
  7wzg-assembly1_A  TM=4.420E-01  e=1.144E+00  Streptomyces sp.

Foldseek 3Di:
DDDDDDDDPDPVPPVPPDLPAPVNQDDPVSVLCVQCVVCVVPPVAPSVQKDFDPLCVVVVVDPDDPVVVVVCVVPDDFDQKDWDQQVPPPGTKIWGWIWGDDPPDPATFTWIWIFHADPVRHTDIDTPDQPLQRRWGKGWDWFQDDPVRRIWIWIKGQDAFPPDDPPPPDSIDIFIWGDDPNFTFTDDPQFAPFQFAKKWKKKDAPDWWIKIKIWHRCDDVQKTKIWIWITRHPDIDIDIDMDDNVLSVVLVRLCSRVVQVPDDQEAAAPDPPPRAIWMWMWTQTPVRDIHIHIYRSCDPTRSVVVSVVSVVVVVVVVVVVVVVVVVVVVVCVVVVPPPPPDD

Sequence (343 aa):
MRKLLVIIFSFASSIVFAQKQVEKLETDEDVLKFVKDYFKDDNEHNWKDFHFANGTEWKNVYNLSKTVSDSIQANMHFSKWFTEDVNQDGKLDLIVTGDISDPNAPESNFTLLVFVSQKNRSYNVYNMEHSEEANFPLYANAILIGKKSIPGLRIVNWSPNINRPSNAEYPYFVDSVAFSNNYFLNYNTHPDALRIKSITYTQAGSIGNLSKLVLLNMDENRQATWRWTSYNGKDSSTLKGRVTVDVYSKLLALINYTNFSQLPSQLLSQNNDASANTIYFTVEYSNGTIKRLTDRSGFTSYSLSAVYGWCDGLVEDIQQQLQARQNNYNQMSSWGMDDGWGF

pLDDT: mean 86.58, std 14.28, range [38.53, 98.38]